Protein AF-A0A1Y1Y6T5-F1 (afdb_monomer_lite)

Secondary structure (DSSP, 8-state):
-------HHHHHTS-HHHHHHHHHHHHHHHHHHHHHHTT---HHHHHHHHHHHHHHHHHHHHHHHHHHTT--PPPPHHHHHHHHHHHHHHHHHHHHHHTTTTGGGGHHHHHHHHHHHHHT--GGGTTTSHHHHHHHHHH--HHHHHHHHHHHTSTTTS-TT-HHHHHHHHHHHHHHHHHHH-TT--HHHHHHHTBTTB--

Sequence (200 aa):
GAESKIQLETIVACENWALVQSARVSELHESTAKWMQLGKFDSAQAENVASSINMEIESGLAAPVMDAIEANAVQDPATLITRMFAHMVTIYLHLVMYGFHHQHIVGMAISDALAILKAEFTARHFPVLIAPVFILGVVAEPSDQHFFRNIFSRPPILDPFFQHRVRMLPVLEKIWVRRSDEAAFAWKDCVELAKDILLV

Structure (mmCIF, N/CA/C/O backbone):
data_AF-A0A1Y1Y6T5-F1
#
_entry.id   AF-A0A1Y1Y6T5-F1
#
loop_
_atom_site.group_PDB
_atom_site.id
_atom_site.type_symbol
_atom_site.label_atom_id
_atom_site.label_alt_id
_atom_site.label_comp_id
_atom_site.label_asym_id
_atom_site.label_entity_id
_atom_site.label_seq_id
_atom_site.pdbx_PDB_ins_code
_atom_site.Cartn_x
_atom_site.Cartn_y
_atom_site.Cartn_z
_atom_site.occupancy
_atom_site.B_iso_or_equiv
_atom_site.auth_seq_id
_atom_site.auth_comp_id
_atom_site.auth_asym_id
_atom_site.auth_atom_id
_atom_site.pdbx_PDB_model_num
ATOM 1 N N . GLY A 1 1 ? 34.834 11.535 12.250 1.00 35.12 1 GLY A N 1
ATOM 2 C CA . GLY A 1 1 ? 34.559 10.103 12.045 1.00 35.12 1 GLY A CA 1
ATOM 3 C C . GLY A 1 1 ? 33.331 10.010 11.181 1.00 35.12 1 GLY A C 1
ATOM 4 O O . GLY A 1 1 ? 32.356 10.665 11.513 1.00 35.12 1 GLY A O 1
ATOM 5 N N . ALA A 1 2 ? 33.403 9.327 10.042 1.00 41.84 2 ALA A N 1
ATOM 6 C CA . ALA A 1 2 ? 32.246 9.179 9.169 1.00 41.84 2 ALA A CA 1
ATOM 7 C C . ALA A 1 2 ? 31.278 8.182 9.818 1.00 41.84 2 ALA A C 1
ATOM 9 O O . ALA A 1 2 ? 31.619 7.012 9.982 1.00 41.84 2 ALA A O 1
ATOM 10 N N . GLU A 1 3 ? 30.112 8.661 10.248 1.00 46.34 3 GLU A N 1
ATOM 11 C CA . GLU A 1 3 ? 29.014 7.793 10.666 1.00 46.34 3 GLU A CA 1
ATOM 12 C C . GLU A 1 3 ? 28.650 6.888 9.489 1.00 46.34 3 GLU A C 1
ATOM 14 O O . GLU A 1 3 ? 28.259 7.361 8.421 1.00 46.34 3 GLU A O 1
ATOM 19 N N . SER A 1 4 ? 28.815 5.580 9.674 1.00 45.66 4 SER A N 1
ATOM 20 C CA . SER A 1 4 ? 28.354 4.577 8.724 1.00 45.66 4 SER A CA 1
ATOM 21 C C . SER A 1 4 ? 26.824 4.569 8.765 1.00 45.66 4 SER A C 1
ATOM 23 O O . SER A 1 4 ? 26.213 3.892 9.588 1.00 45.66 4 SER A O 1
ATOM 25 N N . LYS A 1 5 ? 26.196 5.412 7.941 1.00 59.22 5 LYS A N 1
ATOM 26 C CA . LYS A 1 5 ? 24.743 5.431 7.756 1.00 59.22 5 LYS A CA 1
ATOM 27 C C . LYS A 1 5 ? 24.393 4.402 6.691 1.00 59.22 5 LYS A C 1
ATOM 29 O O . LYS A 1 5 ? 24.942 4.439 5.591 1.00 59.22 5 LYS A O 1
ATOM 34 N N . ILE A 1 6 ? 23.493 3.478 7.018 1.00 63.03 6 ILE A N 1
ATOM 35 C CA . ILE A 1 6 ? 22.943 2.545 6.035 1.00 63.03 6 ILE A CA 1
ATOM 36 C C . ILE A 1 6 ? 22.124 3.374 5.040 1.00 63.03 6 ILE A C 1
ATOM 38 O O . ILE A 1 6 ? 21.098 3.945 5.404 1.00 63.03 6 ILE A O 1
ATOM 42 N N . GLN A 1 7 ? 22.589 3.461 3.796 1.00 65.06 7 GLN A N 1
ATOM 43 C CA . GLN A 1 7 ? 21.857 4.106 2.707 1.00 65.06 7 GLN A CA 1
ATOM 44 C C . GLN A 1 7 ? 20.783 3.142 2.199 1.00 65.06 7 GLN A C 1
ATOM 46 O O . GLN A 1 7 ? 21.007 2.368 1.269 1.00 65.06 7 GLN A O 1
ATOM 51 N N . LEU A 1 8 ? 19.622 3.147 2.861 1.00 66.12 8 LEU A N 1
ATOM 52 C CA . LEU A 1 8 ? 18.480 2.306 2.481 1.00 66.12 8 LEU A CA 1
ATOM 53 C C . LEU A 1 8 ? 18.015 2.582 1.047 1.00 66.12 8 LEU A C 1
ATOM 55 O O . LEU A 1 8 ? 17.584 1.655 0.366 1.00 66.12 8 LEU A O 1
ATOM 59 N N . GLU A 1 9 ? 18.182 3.813 0.566 1.00 68.31 9 GLU A N 1
ATOM 60 C CA . GLU A 1 9 ? 17.902 4.204 -0.819 1.00 68.31 9 GLU A CA 1
ATOM 61 C C . GLU A 1 9 ? 18.686 3.377 -1.844 1.00 68.31 9 GLU A C 1
ATOM 63 O O . GLU A 1 9 ? 18.122 2.939 -2.841 1.00 68.31 9 GLU A O 1
ATOM 68 N N . THR A 1 10 ? 19.942 3.040 -1.546 1.00 63.69 10 THR A N 1
ATOM 69 C CA . THR A 1 10 ? 20.805 2.220 -2.409 1.00 63.69 10 THR A CA 1
ATOM 70 C C . THR A 1 10 ? 20.414 0.737 -2.382 1.00 63.69 10 THR A C 1
ATOM 72 O O . THR A 1 10 ? 20.708 -0.002 -3.318 1.00 63.69 10 THR A O 1
ATOM 75 N N . ILE A 1 11 ? 19.739 0.284 -1.319 1.00 68.94 11 ILE A N 1
ATOM 76 C CA . ILE A 1 11 ? 19.306 -1.114 -1.144 1.00 68.94 11 ILE A CA 1
ATOM 77 C C . ILE A 1 11 ? 17.914 -1.340 -1.746 1.00 68.94 11 ILE A C 1
ATOM 79 O O . ILE A 1 11 ? 17.676 -2.358 -2.392 1.00 68.94 11 ILE A O 1
ATOM 83 N N . VAL A 1 12 ? 16.992 -0.403 -1.522 1.00 70.38 12 VAL A N 1
ATOM 84 C CA . VAL A 1 12 ? 15.593 -0.493 -1.970 1.00 70.38 12 VAL A CA 1
ATOM 85 C C . VAL A 1 12 ? 15.417 0.099 -3.375 1.00 70.38 12 VAL A C 1
ATOM 87 O O . VAL A 1 12 ? 14.419 -0.189 -4.030 1.00 70.38 12 VAL A O 1
ATOM 90 N N . ALA A 1 13 ? 16.391 0.887 -3.853 1.00 80.88 13 ALA A N 1
ATOM 91 C CA . ALA A 1 13 ? 16.279 1.723 -5.051 1.00 80.88 13 ALA A CA 1
ATOM 92 C C . ALA A 1 13 ? 15.052 2.653 -4.979 1.00 80.88 13 ALA A C 1
ATOM 94 O O . ALA A 1 13 ? 14.355 2.861 -5.964 1.00 80.88 13 ALA A O 1
ATOM 95 N N . CYS A 1 14 ? 14.768 3.176 -3.784 1.00 84.12 14 CYS A N 1
ATOM 96 C CA . CYS A 1 14 ? 13.671 4.097 -3.501 1.00 84.12 14 CYS A CA 1
ATOM 97 C C . CYS A 1 14 ? 14.237 5.306 -2.768 1.00 84.12 14 CYS A C 1
ATOM 99 O O . CYS A 1 14 ? 14.963 5.142 -1.786 1.00 84.12 14 CYS A O 1
ATOM 101 N N . GLU A 1 15 ? 13.877 6.506 -3.200 1.00 86.12 15 GLU A N 1
ATOM 102 C CA . GLU A 1 15 ? 14.295 7.726 -2.526 1.00 86.12 15 GLU A CA 1
ATOM 103 C C . GLU A 1 15 ? 13.776 7.750 -1.085 1.00 86.12 15 GLU A C 1
ATOM 105 O O . GLU A 1 15 ? 12.654 7.325 -0.776 1.00 86.12 15 GLU A O 1
ATOM 110 N N . ASN A 1 16 ? 14.616 8.263 -0.187 1.00 86.25 16 ASN A N 1
ATOM 111 C CA . ASN A 1 16 ? 14.385 8.185 1.248 1.00 86.25 16 ASN A CA 1
ATOM 112 C C . ASN A 1 16 ? 13.086 8.880 1.692 1.00 86.25 16 ASN A C 1
ATOM 114 O O . ASN A 1 16 ? 12.449 8.430 2.642 1.00 86.25 16 ASN A O 1
ATOM 118 N N . TRP A 1 17 ? 12.654 9.946 1.008 1.00 89.81 17 TRP A N 1
ATOM 119 C CA . TRP A 1 17 ? 11.447 10.680 1.397 1.00 89.81 17 TRP A CA 1
ATOM 120 C C . TRP A 1 17 ? 10.196 9.791 1.362 1.00 89.81 17 TRP A C 1
ATOM 122 O O . TRP A 1 17 ? 9.410 9.823 2.308 1.00 89.81 17 TRP A O 1
ATOM 132 N N . ALA A 1 18 ? 10.039 8.934 0.348 1.00 90.75 18 ALA A N 1
ATOM 133 C CA . ALA A 1 18 ? 8.874 8.056 0.223 1.00 90.75 18 ALA A CA 1
ATOM 134 C C . ALA A 1 18 ? 8.875 6.954 1.300 1.00 90.75 18 ALA A C 1
ATOM 136 O O . ALA A 1 18 ? 7.826 6.597 1.849 1.00 90.75 18 ALA A O 1
ATOM 137 N N . LEU A 1 19 ? 10.063 6.461 1.670 1.00 89.81 19 LEU A N 1
ATOM 138 C CA . LEU A 1 19 ? 10.231 5.511 2.774 1.00 89.81 19 LEU A CA 1
ATOM 139 C C . LEU A 1 19 ? 9.903 6.155 4.129 1.00 89.81 19 LEU A C 1
ATOM 141 O O . LEU A 1 19 ? 9.216 5.545 4.948 1.00 89.81 19 LEU A O 1
ATOM 145 N N . VAL A 1 20 ? 10.325 7.405 4.349 1.00 92.44 20 VAL A N 1
ATOM 146 C CA . VAL A 1 20 ? 9.989 8.167 5.562 1.00 92.44 20 VAL A CA 1
ATOM 147 C C . VAL A 1 20 ? 8.479 8.355 5.680 1.00 92.44 20 VAL A C 1
ATOM 149 O O . VAL A 1 20 ? 7.923 8.112 6.750 1.00 92.44 20 VAL A O 1
ATOM 152 N N . GLN A 1 21 ? 7.789 8.722 4.594 1.00 95.19 21 GLN A N 1
ATOM 153 C CA . GLN A 1 21 ? 6.331 8.858 4.640 1.00 95.19 21 GLN A CA 1
ATOM 154 C C . GLN A 1 21 ? 5.636 7.511 4.890 1.00 95.19 21 GLN A C 1
ATOM 156 O O . GLN A 1 21 ? 4.680 7.461 5.659 1.00 95.19 21 GLN A O 1
ATOM 161 N N . SER A 1 22 ? 6.159 6.405 4.345 1.00 91.75 22 SER A N 1
ATOM 162 C CA . SER A 1 22 ? 5.663 5.054 4.659 1.00 91.75 22 SER A CA 1
ATOM 163 C C . SER A 1 22 ? 5.722 4.760 6.162 1.00 91.75 22 SER A C 1
ATOM 165 O O . SER A 1 22 ? 4.736 4.306 6.742 1.00 91.75 22 SER A O 1
ATOM 167 N N . ALA A 1 23 ? 6.851 5.071 6.808 1.00 91.81 23 ALA A N 1
ATOM 168 C CA . ALA A 1 23 ? 7.014 4.891 8.249 1.00 91.81 23 ALA A CA 1
ATOM 169 C C . ALA A 1 23 ? 6.056 5.781 9.059 1.00 91.81 23 ALA A C 1
ATOM 171 O O . ALA A 1 23 ? 5.428 5.303 10.003 1.00 91.81 23 ALA A O 1
ATOM 172 N N . ARG A 1 24 ? 5.882 7.048 8.657 1.00 95.81 24 ARG A N 1
ATOM 173 C CA . ARG A 1 24 ? 4.949 7.983 9.311 1.00 95.81 24 ARG A CA 1
ATOM 174 C C . ARG A 1 24 ? 3.495 7.513 9.228 1.00 95.81 24 ARG A C 1
ATOM 176 O O . ARG A 1 24 ? 2.762 7.654 10.203 1.00 95.81 24 ARG A O 1
ATOM 183 N N . VAL A 1 25 ? 3.070 6.927 8.104 1.00 95.31 25 VAL A N 1
ATOM 184 C CA . VAL A 1 25 ? 1.720 6.344 7.990 1.00 95.31 25 VAL A CA 1
ATOM 185 C C . VAL A 1 25 ? 1.563 5.131 8.905 1.00 95.31 25 VAL A C 1
ATOM 187 O O . VAL A 1 25 ? 0.530 5.006 9.560 1.00 95.31 25 VAL A O 1
ATOM 190 N N . SER A 1 26 ? 2.575 4.266 9.011 1.00 91.75 26 SER A N 1
ATOM 191 C CA . SER A 1 26 ? 2.536 3.142 9.957 1.00 91.75 26 SER A CA 1
ATOM 192 C C . SER A 1 26 ? 2.439 3.603 11.415 1.00 91.75 26 SER A C 1
ATOM 194 O O . SER A 1 26 ? 1.655 3.044 12.178 1.00 91.75 26 SER A O 1
ATOM 196 N N . GLU A 1 27 ? 3.162 4.656 11.803 1.00 93.62 27 GLU A N 1
ATOM 197 C CA . GLU A 1 27 ? 3.062 5.242 13.148 1.00 93.62 27 GLU A CA 1
ATOM 198 C C . GLU A 1 27 ? 1.678 5.859 13.410 1.00 93.62 27 GLU A C 1
ATOM 200 O O . GLU A 1 27 ? 1.095 5.680 14.486 1.00 93.62 27 GLU A O 1
ATOM 205 N N . LEU A 1 28 ? 1.107 6.546 12.414 1.00 94.19 28 LEU A N 1
ATOM 206 C CA . LEU A 1 28 ? -0.261 7.058 12.488 1.00 94.19 28 LEU A CA 1
ATOM 207 C C . LEU A 1 28 ? -1.272 5.912 12.634 1.00 94.19 28 LEU A C 1
ATOM 209 O O . LEU A 1 28 ? -2.192 6.002 13.445 1.00 94.19 28 LEU A O 1
ATOM 213 N N . HIS A 1 29 ? -1.096 4.814 11.902 1.00 92.50 29 HIS A N 1
ATOM 214 C CA . HIS A 1 29 ? -1.947 3.633 12.014 1.00 92.50 29 HIS A CA 1
ATOM 215 C C . HIS A 1 29 ? -1.899 3.028 13.425 1.00 92.50 29 HIS A C 1
ATOM 217 O O . HIS A 1 29 ? -2.943 2.783 14.031 1.00 92.50 29 HIS A O 1
ATOM 223 N N . GLU A 1 30 ? -0.709 2.856 13.997 1.00 91.06 30 GLU A N 1
ATOM 224 C CA . GLU A 1 30 ? -0.581 2.350 15.365 1.00 91.06 30 GLU A CA 1
ATOM 225 C C . GLU A 1 30 ? -1.231 3.308 16.381 1.00 91.06 30 GLU A C 1
ATOM 227 O O . GLU A 1 30 ? -1.948 2.884 17.294 1.00 91.06 30 GLU A O 1
ATOM 232 N N . SER A 1 31 ? -1.027 4.615 16.202 1.00 91.12 31 SER A N 1
ATOM 233 C CA . SER A 1 31 ? -1.590 5.649 17.073 1.00 91.12 31 SER A CA 1
ATOM 234 C C . SER A 1 31 ? -3.117 5.683 17.010 1.00 91.12 31 SER A C 1
ATOM 236 O O . SER A 1 31 ? -3.777 5.651 18.050 1.00 91.12 31 SER A O 1
ATOM 238 N N . THR A 1 32 ? -3.693 5.658 15.806 1.00 89.06 32 THR A N 1
ATOM 239 C CA . THR A 1 32 ? -5.150 5.620 15.608 1.00 89.06 32 THR A CA 1
ATOM 240 C C . THR A 1 32 ? -5.768 4.359 16.209 1.00 89.06 32 THR A C 1
ATOM 242 O O . THR A 1 32 ? -6.767 4.462 16.923 1.00 89.06 32 THR A O 1
ATOM 245 N N . ALA A 1 33 ? -5.143 3.189 16.034 1.00 87.81 33 ALA A N 1
ATOM 246 C CA . ALA A 1 33 ? -5.593 1.946 16.659 1.00 87.81 33 ALA A CA 1
ATOM 247 C C . ALA A 1 33 ? -5.600 2.040 18.197 1.00 87.81 33 ALA A C 1
ATOM 249 O O . ALA A 1 33 ? -6.594 1.681 18.836 1.00 87.81 33 ALA A O 1
ATOM 250 N N . LYS A 1 34 ? -4.535 2.586 18.805 1.00 88.50 34 LYS A N 1
ATOM 251 C CA . LYS A 1 34 ? -4.454 2.811 20.261 1.00 88.50 34 LYS A CA 1
ATOM 252 C C . LYS A 1 34 ? -5.520 3.791 20.751 1.00 88.50 34 LYS A C 1
ATOM 254 O O . LYS A 1 34 ? -6.178 3.532 21.759 1.00 88.50 34 LYS A O 1
ATOM 259 N N . TRP A 1 35 ? -5.727 4.905 20.051 1.00 88.06 35 TRP A N 1
ATOM 260 C CA . TRP A 1 35 ? -6.727 5.901 20.439 1.00 88.06 35 TRP A CA 1
ATOM 261 C C . TRP A 1 35 ? -8.153 5.360 20.357 1.00 88.06 35 TRP A C 1
ATOM 263 O O . TRP A 1 35 ? -8.956 5.631 21.252 1.00 88.06 35 TRP A O 1
ATOM 273 N N . MET A 1 36 ? -8.455 4.552 19.336 1.00 86.25 36 MET A N 1
ATOM 274 C CA . MET A 1 36 ? -9.743 3.868 19.217 1.00 86.25 36 MET A CA 1
ATOM 275 C C . MET A 1 36 ? -9.971 2.888 20.373 1.00 86.25 36 MET A C 1
ATOM 277 O O . MET A 1 36 ? -11.046 2.900 20.969 1.00 86.25 36 MET A O 1
ATOM 281 N N . GLN A 1 37 ? -8.963 2.093 20.750 1.00 86.62 37 GLN A N 1
ATOM 282 C CA . GLN A 1 37 ? -9.064 1.170 21.892 1.00 86.62 37 GLN A CA 1
ATOM 283 C C . GLN A 1 37 ? -9.299 1.896 23.223 1.00 86.62 37 GLN A C 1
ATOM 285 O O . GLN A 1 37 ? -10.033 1.406 24.078 1.00 86.62 37 GLN A O 1
ATOM 290 N N . LEU A 1 38 ? -8.700 3.076 23.394 1.00 89.56 38 LEU A N 1
ATOM 291 C CA . LEU A 1 38 ? -8.856 3.900 24.594 1.00 89.56 38 LEU A CA 1
ATOM 292 C C . LEU A 1 38 ? -10.131 4.762 24.587 1.00 89.56 38 LEU A C 1
ATOM 294 O O . LEU A 1 38 ? -10.378 5.464 25.568 1.00 89.56 38 LEU A O 1
ATOM 298 N N . GLY A 1 39 ? -10.916 4.752 23.501 1.00 86.06 39 GLY A N 1
ATOM 299 C CA . GLY A 1 39 ? -12.092 5.615 23.332 1.00 86.06 39 GLY A CA 1
ATOM 300 C C . GLY A 1 39 ? -11.757 7.112 23.264 1.00 86.06 39 GLY A C 1
ATOM 301 O O . GLY A 1 39 ? -12.609 7.947 23.554 1.00 86.06 39 GLY A O 1
ATOM 302 N N . LYS A 1 40 ? -10.512 7.456 22.917 1.00 88.69 40 LYS A N 1
ATOM 303 C CA . LYS A 1 40 ? -9.970 8.825 22.880 1.00 88.69 40 LYS A CA 1
ATOM 304 C C . LYS A 1 40 ? -9.475 9.183 21.481 1.00 88.69 40 LYS A C 1
ATOM 306 O O . LYS A 1 40 ? -8.379 9.711 21.329 1.00 88.69 40 LYS A O 1
ATOM 311 N N . PHE A 1 41 ? -10.245 8.823 20.459 1.00 87.94 41 PHE A N 1
ATOM 312 C CA . PHE A 1 41 ? -9.883 9.127 19.081 1.00 87.94 41 PHE A CA 1
ATOM 313 C C . PHE A 1 41 ? -9.868 10.642 18.846 1.00 87.94 41 PHE A C 1
ATOM 315 O O . PHE A 1 41 ? -10.913 11.290 18.892 1.00 87.94 41 PHE A O 1
ATOM 322 N N . ASP A 1 42 ? -8.675 11.188 18.611 1.00 87.62 42 ASP A N 1
ATOM 323 C CA . ASP A 1 42 ? -8.466 12.590 18.259 1.00 87.62 42 ASP A CA 1
ATOM 324 C C . ASP A 1 42 ? -8.416 12.734 16.731 1.00 87.62 42 ASP A C 1
ATOM 326 O O . ASP A 1 42 ? -7.365 12.589 16.100 1.00 87.62 42 ASP A O 1
ATOM 330 N N . SER A 1 43 ? -9.583 12.993 16.131 1.00 89.06 43 SER A N 1
ATOM 331 C CA . SER A 1 43 ? -9.710 13.183 14.677 1.00 89.06 43 SER A CA 1
ATOM 332 C C . SER A 1 43 ? -8.863 14.352 14.186 1.00 89.06 43 SER A C 1
ATOM 334 O O . SER A 1 43 ? -8.219 14.248 13.149 1.00 89.06 43 SER A O 1
ATOM 336 N N . ALA A 1 44 ? -8.799 15.444 14.955 1.00 91.38 44 ALA A N 1
ATOM 337 C CA . ALA A 1 44 ? -8.061 16.636 14.558 1.00 91.38 44 ALA A CA 1
ATOM 338 C C . ALA A 1 44 ? -6.553 16.364 14.524 1.00 91.38 44 ALA A C 1
ATOM 340 O O . ALA A 1 44 ? -5.867 16.768 13.585 1.00 91.38 44 ALA A O 1
ATOM 341 N N . GLN A 1 45 ? -6.021 15.644 15.517 1.00 92.31 45 GLN A N 1
ATOM 342 C CA . GLN A 1 45 ? -4.620 15.229 15.499 1.00 92.31 45 GLN A CA 1
ATOM 343 C C . GLN A 1 45 ? -4.327 14.287 14.323 1.00 92.31 45 GLN A C 1
ATOM 345 O O . GLN A 1 45 ? -3.334 14.491 13.622 1.00 92.31 45 GLN A O 1
ATOM 350 N N . ALA A 1 46 ? -5.185 13.290 14.083 1.00 92.88 46 ALA A N 1
ATOM 351 C CA . ALA A 1 46 ? -5.018 12.348 12.977 1.00 92.88 46 ALA A CA 1
ATOM 352 C C . ALA A 1 46 ? -5.035 13.057 11.609 1.00 92.88 46 ALA A C 1
ATOM 354 O O . ALA A 1 46 ? -4.151 12.831 10.785 1.00 92.88 46 ALA A O 1
ATOM 355 N N . GLU A 1 47 ? -5.988 13.966 11.395 1.00 94.31 47 GLU A N 1
ATOM 356 C CA . GLU A 1 47 ? -6.115 14.768 10.174 1.00 94.31 47 GLU A CA 1
ATOM 357 C C . GLU A 1 47 ? -4.913 15.693 9.956 1.00 94.31 47 GLU A C 1
ATOM 359 O O . GLU A 1 47 ? -4.406 15.785 8.839 1.00 94.31 47 GLU A O 1
ATOM 364 N N . ASN A 1 48 ? -4.399 16.330 11.013 1.00 95.44 48 ASN A N 1
ATOM 365 C CA . ASN A 1 48 ? -3.208 17.178 10.919 1.00 95.44 48 ASN A CA 1
ATOM 366 C C . ASN A 1 48 ? -1.968 16.381 10.488 1.00 95.44 48 ASN A C 1
ATOM 368 O O . ASN A 1 48 ? -1.213 16.823 9.617 1.00 95.44 48 ASN A O 1
ATOM 372 N N . VAL A 1 49 ? -1.761 15.193 11.068 1.00 96.06 49 VAL A N 1
ATOM 373 C CA . VAL A 1 49 ? -0.649 14.309 10.686 1.00 96.06 49 VAL A CA 1
ATOM 374 C C . VAL A 1 49 ? -0.828 13.815 9.249 1.00 96.06 49 VAL A C 1
ATOM 376 O O . VAL A 1 49 ? 0.118 13.891 8.466 1.00 96.06 49 VAL A O 1
ATOM 379 N N . ALA A 1 50 ? -2.034 13.377 8.879 1.00 95.88 50 ALA A N 1
ATOM 380 C CA . ALA A 1 50 ? -2.352 12.929 7.526 1.00 95.88 50 ALA A CA 1
ATOM 381 C C . ALA A 1 50 ? -2.121 14.030 6.477 1.00 95.88 50 ALA A C 1
ATOM 383 O O . ALA A 1 50 ? -1.493 13.784 5.449 1.00 95.88 50 ALA A O 1
ATOM 384 N N . SER A 1 51 ? -2.565 15.256 6.757 1.00 95.94 51 SER A N 1
ATOM 385 C CA . SER A 1 51 ? -2.359 16.418 5.888 1.00 95.94 51 SER A CA 1
ATOM 386 C C . SER A 1 51 ? -0.871 16.720 5.693 1.00 95.94 51 SER A C 1
ATOM 388 O O . SER A 1 51 ? -0.405 16.849 4.563 1.00 95.94 51 SER A O 1
ATOM 390 N N . SER A 1 52 ? -0.089 16.719 6.780 1.00 97.44 52 SER A N 1
ATOM 391 C CA . SER A 1 52 ? 1.366 16.893 6.701 1.00 97.44 52 SER A CA 1
ATOM 392 C C . SER A 1 52 ? 2.047 15.799 5.873 1.00 97.44 52 SER A C 1
ATOM 394 O O . SER A 1 52 ? 2.974 16.102 5.130 1.00 97.44 52 SER A O 1
ATOM 396 N N . ILE A 1 53 ? 1.618 14.538 5.984 1.00 97.00 53 ILE A N 1
ATOM 397 C CA . ILE A 1 53 ? 2.157 13.444 5.164 1.00 97.00 53 ILE A CA 1
ATOM 398 C C . ILE A 1 53 ? 1.821 13.669 3.683 1.00 97.00 53 ILE A C 1
ATOM 400 O O . ILE A 1 53 ? 2.712 13.578 2.843 1.00 97.00 53 ILE A O 1
ATOM 404 N N . ASN A 1 54 ? 0.567 14.002 3.360 1.00 95.25 54 ASN A N 1
ATOM 405 C CA . ASN A 1 54 ? 0.145 14.254 1.979 1.00 95.25 54 ASN A CA 1
ATOM 406 C C . ASN A 1 54 ? 0.919 15.404 1.330 1.00 95.25 54 ASN A C 1
ATOM 408 O O . ASN A 1 54 ? 1.386 15.243 0.208 1.00 95.25 54 ASN A O 1
ATOM 412 N N . MET A 1 55 ? 1.125 16.515 2.042 1.00 95.31 55 MET A N 1
ATOM 413 C CA . MET A 1 55 ? 1.911 17.641 1.524 1.00 95.31 55 MET A CA 1
ATOM 414 C C . MET A 1 55 ? 3.340 17.230 1.140 1.00 95.31 55 MET A C 1
ATOM 416 O O . MET A 1 55 ? 3.844 17.641 0.097 1.00 95.31 55 MET A O 1
ATOM 420 N N . GLU A 1 56 ? 3.990 16.400 1.958 1.00 96.06 56 GLU A N 1
ATOM 421 C CA . GLU A 1 56 ? 5.336 15.892 1.662 1.00 96.06 56 GLU A CA 1
ATOM 422 C C . GLU A 1 56 ? 5.338 14.944 0.455 1.00 96.06 56 GLU A C 1
ATOM 424 O O . GLU A 1 56 ? 6.259 14.985 -0.359 1.00 96.06 56 GLU A O 1
ATOM 429 N N . ILE A 1 57 ? 4.298 14.115 0.303 1.00 94.19 57 ILE A N 1
ATOM 430 C CA . ILE A 1 57 ? 4.153 13.229 -0.861 1.00 94.19 57 ILE A CA 1
ATOM 431 C C . ILE A 1 57 ? 3.953 14.040 -2.142 1.00 94.19 57 ILE A C 1
ATOM 433 O O . ILE A 1 57 ? 4.616 13.772 -3.141 1.00 94.19 57 ILE A O 1
ATOM 437 N N . GLU A 1 58 ? 3.060 15.030 -2.124 1.00 93.06 58 GLU A N 1
ATOM 438 C CA . GLU A 1 58 ? 2.788 15.895 -3.276 1.00 93.06 58 GLU A CA 1
ATOM 439 C C . GLU A 1 58 ? 4.032 16.691 -3.679 1.00 93.06 58 GLU A C 1
ATOM 441 O O . GLU A 1 58 ? 4.376 16.743 -4.860 1.00 93.06 58 GLU A O 1
ATOM 446 N N . SER A 1 59 ? 4.752 17.241 -2.697 1.00 92.06 59 SER A N 1
ATOM 447 C CA . SER A 1 59 ? 6.034 17.917 -2.909 1.00 92.06 59 SER A CA 1
ATOM 448 C C . SER A 1 59 ? 7.068 16.982 -3.552 1.00 92.06 59 SER A C 1
ATOM 450 O O . SER A 1 59 ? 7.672 17.322 -4.573 1.00 92.06 59 SER A O 1
ATOM 452 N N . GLY A 1 60 ? 7.217 15.764 -3.016 1.00 90.31 60 GLY A N 1
ATOM 453 C CA . GLY A 1 60 ? 8.140 14.753 -3.537 1.00 90.31 60 GLY A CA 1
ATOM 454 C C . GLY A 1 60 ? 7.788 14.259 -4.943 1.00 90.31 60 GLY A C 1
ATOM 455 O O . GLY A 1 60 ? 8.680 14.022 -5.752 1.00 90.31 60 GLY A O 1
ATOM 456 N N . LEU A 1 61 ? 6.499 14.145 -5.276 1.00 87.62 61 LEU A N 1
ATOM 457 C CA . LEU A 1 61 ? 6.039 13.769 -6.618 1.00 87.62 61 LEU A CA 1
ATOM 458 C C . LEU A 1 61 ? 6.189 14.901 -7.647 1.00 87.62 61 LEU A C 1
ATOM 460 O O . LEU A 1 61 ? 6.350 14.617 -8.835 1.00 87.62 61 LEU A O 1
ATOM 464 N N . ALA A 1 62 ? 6.137 16.164 -7.217 1.00 85.81 62 ALA A N 1
ATOM 465 C CA . ALA A 1 62 ? 6.268 17.323 -8.099 1.00 85.81 62 ALA A CA 1
ATOM 466 C C . ALA A 1 62 ? 7.727 17.643 -8.471 1.00 85.81 62 ALA A C 1
ATOM 468 O O . ALA A 1 62 ? 7.977 18.105 -9.586 1.00 85.81 62 ALA A O 1
ATOM 469 N N . ALA A 1 63 ? 8.690 17.377 -7.580 1.00 77.06 63 ALA A N 1
ATOM 470 C CA . ALA A 1 63 ? 10.100 17.713 -7.803 1.00 77.06 63 ALA A CA 1
ATOM 471 C C . ALA A 1 63 ? 10.704 17.085 -9.088 1.00 77.06 63 ALA A C 1
ATOM 473 O O . ALA A 1 63 ? 11.280 17.829 -9.882 1.00 77.06 63 ALA A O 1
ATOM 474 N N . PRO A 1 64 ? 10.496 15.787 -9.403 1.00 65.88 64 PRO A N 1
ATOM 475 C CA . PRO A 1 64 ? 11.052 15.170 -10.612 1.00 65.88 64 PRO A CA 1
ATOM 476 C C . PRO A 1 64 ? 10.407 15.659 -11.916 1.00 65.88 64 PRO A C 1
ATOM 478 O O . PRO A 1 64 ? 11.010 15.553 -12.981 1.00 65.88 64 PRO A O 1
ATOM 481 N N . VAL A 1 65 ? 9.171 16.176 -11.867 1.00 58.53 65 VAL A N 1
ATOM 482 C CA . VAL A 1 65 ? 8.477 16.708 -13.054 1.00 58.53 65 VAL A CA 1
ATOM 483 C C . VAL A 1 65 ? 9.141 18.000 -13.527 1.00 58.53 65 VAL A C 1
ATOM 485 O O . VAL A 1 65 ? 9.210 18.236 -14.731 1.00 58.53 65 VAL A O 1
ATOM 488 N N . MET A 1 66 ? 9.678 18.805 -12.606 1.00 54.75 66 MET A N 1
ATOM 489 C CA . MET A 1 66 ? 10.423 20.013 -12.966 1.00 54.75 66 MET A CA 1
ATOM 490 C C . MET A 1 66 ? 11.749 19.682 -13.663 1.00 54.75 66 MET A C 1
ATOM 492 O O . MET A 1 66 ? 12.082 20.338 -14.645 1.00 54.75 66 MET A O 1
ATOM 496 N N . ASP A 1 67 ? 12.430 18.616 -13.237 1.00 50.62 67 ASP A N 1
ATOM 497 C CA . ASP A 1 67 ? 13.704 18.184 -13.827 1.00 50.62 67 ASP A CA 1
ATOM 498 C C . ASP A 1 67 ? 13.519 17.420 -15.158 1.00 50.62 67 ASP A C 1
ATOM 500 O O . ASP A 1 67 ? 14.352 17.499 -16.062 1.00 50.62 67 ASP A O 1
ATOM 504 N N . ALA A 1 68 ? 12.406 16.696 -15.325 1.00 52.12 68 ALA A N 1
ATOM 505 C CA . ALA A 1 68 ? 12.125 15.898 -16.524 1.00 52.12 68 ALA A CA 1
ATOM 506 C C . ALA A 1 68 ? 11.618 16.719 -17.725 1.00 52.12 68 ALA A C 1
ATOM 508 O O . ALA A 1 68 ? 11.779 16.289 -18.867 1.00 52.12 68 ALA A O 1
ATOM 509 N N . ILE A 1 69 ? 11.035 17.907 -17.508 1.00 52.12 69 ILE A N 1
ATOM 510 C CA . ILE A 1 69 ? 10.633 18.813 -18.605 1.00 52.12 69 ILE A CA 1
ATOM 511 C C . ILE A 1 69 ? 11.855 19.258 -19.437 1.00 52.12 69 ILE A C 1
ATOM 513 O O . ILE A 1 69 ? 11.710 19.605 -20.610 1.00 52.12 69 ILE A O 1
ATOM 517 N N . GLU A 1 70 ? 13.067 19.173 -18.880 1.00 48.09 70 GLU A N 1
ATOM 518 C CA . GLU A 1 70 ? 14.312 19.554 -19.554 1.00 48.09 70 GLU A CA 1
ATOM 519 C C . GLU A 1 70 ? 15.016 18.396 -20.289 1.00 48.09 70 GLU A C 1
ATOM 521 O O . GLU A 1 70 ? 15.875 18.639 -21.140 1.00 48.09 70 GLU A O 1
ATOM 526 N N . ALA A 1 71 ? 14.638 17.137 -20.044 1.00 47.75 71 ALA A N 1
ATOM 527 C CA . ALA A 1 71 ? 15.293 15.979 -20.645 1.00 47.75 71 ALA A CA 1
ATOM 528 C C . ALA A 1 71 ? 14.275 14.896 -21.030 1.00 47.75 71 ALA A C 1
ATOM 530 O O . ALA A 1 71 ? 13.634 14.305 -20.170 1.00 47.75 71 ALA A O 1
ATOM 531 N N . ASN A 1 72 ? 14.188 14.570 -22.328 1.00 48.50 72 ASN A N 1
ATOM 532 C CA . ASN A 1 72 ? 13.457 13.416 -22.890 1.00 48.50 72 ASN A CA 1
ATOM 533 C C . ASN A 1 72 ? 14.053 12.058 -22.437 1.00 48.50 72 ASN A C 1
ATOM 535 O O . ASN A 1 72 ? 14.360 11.189 -23.256 1.00 48.50 72 ASN A O 1
ATOM 539 N N . ALA A 1 73 ? 14.299 11.886 -21.143 1.00 54.34 73 ALA A N 1
ATOM 540 C CA . ALA A 1 73 ? 14.957 10.733 -20.566 1.00 54.34 73 ALA A CA 1
ATOM 541 C C . ALA A 1 73 ? 13.927 9.656 -20.207 1.00 54.34 73 ALA A C 1
ATOM 543 O O . ALA A 1 73 ? 12.892 9.922 -19.598 1.00 54.34 73 ALA A O 1
ATOM 544 N N . VAL A 1 74 ? 14.245 8.415 -20.578 1.00 60.25 74 VAL A N 1
ATOM 545 C CA . VAL A 1 74 ? 13.635 7.209 -20.006 1.00 60.25 74 VAL A CA 1
ATOM 546 C C . VAL A 1 74 ? 13.677 7.342 -18.480 1.00 60.25 74 VAL A C 1
ATOM 548 O O . VAL A 1 74 ? 14.747 7.619 -17.939 1.00 60.25 74 VAL A O 1
ATOM 551 N N . GLN A 1 75 ? 12.536 7.186 -17.796 1.00 67.56 75 GLN A N 1
ATOM 552 C CA . GLN A 1 75 ? 12.504 7.310 -16.337 1.00 67.56 75 GLN A CA 1
ATOM 553 C C . GLN A 1 75 ? 13.427 6.263 -15.708 1.00 67.56 75 GLN A C 1
ATOM 555 O O . GLN A 1 75 ? 13.339 5.074 -16.023 1.00 67.56 75 GLN A O 1
ATOM 560 N N . ASP A 1 76 ? 14.319 6.714 -14.828 1.00 80.50 76 ASP A N 1
ATOM 561 C CA . ASP A 1 76 ? 15.212 5.824 -14.098 1.00 80.50 76 ASP A CA 1
ATOM 562 C C . ASP A 1 76 ? 14.392 4.852 -13.217 1.00 80.50 76 ASP A C 1
ATOM 564 O O . ASP A 1 76 ? 13.380 5.258 -12.625 1.00 80.50 76 ASP A O 1
ATOM 568 N N . PRO A 1 77 ? 14.781 3.565 -13.106 1.00 81.56 77 PRO A N 1
ATOM 569 C CA . PRO A 1 77 ? 14.070 2.599 -12.277 1.00 81.56 77 PRO A CA 1
ATOM 570 C C . PRO A 1 77 ? 13.870 3.042 -10.825 1.00 81.56 77 PRO A C 1
ATOM 572 O O . PRO A 1 77 ? 12.830 2.715 -10.252 1.00 81.56 77 PRO A O 1
ATOM 575 N N . ALA A 1 78 ? 14.806 3.792 -10.232 1.00 85.31 78 ALA A N 1
ATOM 576 C CA . ALA A 1 78 ? 14.661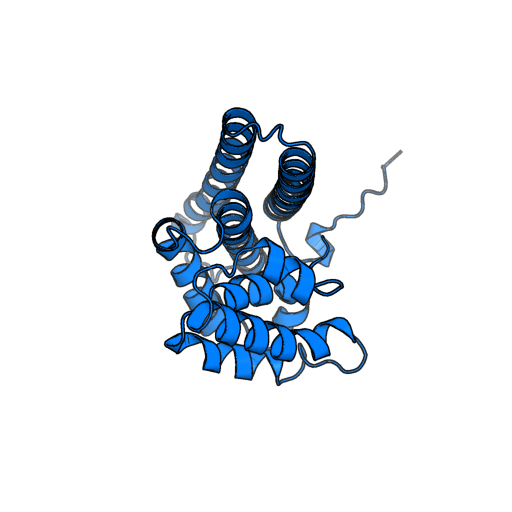 4.273 -8.863 1.00 85.31 78 ALA A CA 1
ATOM 577 C C . ALA A 1 78 ? 13.562 5.337 -8.746 1.00 85.31 78 ALA A C 1
ATOM 579 O O . ALA A 1 78 ? 12.786 5.319 -7.790 1.00 85.31 78 ALA A O 1
ATOM 580 N N . THR A 1 79 ? 13.412 6.207 -9.749 1.00 88.00 79 THR A N 1
ATOM 581 C CA . THR A 1 79 ? 12.294 7.159 -9.822 1.00 88.00 79 THR A CA 1
ATOM 582 C C . THR A 1 79 ? 10.958 6.423 -9.915 1.00 88.00 79 THR A C 1
ATOM 584 O O . THR A 1 79 ? 10.017 6.748 -9.193 1.00 88.00 79 THR A O 1
ATOM 587 N N . LEU A 1 80 ? 10.864 5.389 -10.756 1.00 89.31 80 LEU A N 1
ATOM 588 C CA . LEU A 1 80 ? 9.641 4.590 -10.894 1.00 89.31 80 LEU A CA 1
ATOM 589 C C . LEU A 1 80 ? 9.286 3.849 -9.598 1.00 89.31 80 LEU A C 1
ATOM 591 O O . LEU A 1 80 ? 8.126 3.849 -9.183 1.00 89.31 80 LEU A O 1
ATOM 595 N N . ILE A 1 81 ? 10.274 3.236 -8.939 1.00 91.25 81 ILE A N 1
ATOM 596 C CA . ILE A 1 81 ? 10.082 2.569 -7.644 1.00 91.25 81 ILE A CA 1
ATOM 597 C C . ILE A 1 81 ? 9.628 3.592 -6.597 1.00 91.25 81 ILE A C 1
ATOM 599 O O . ILE A 1 81 ? 8.637 3.358 -5.909 1.00 91.25 81 ILE A O 1
ATOM 603 N N . THR A 1 82 ? 10.279 4.753 -6.528 1.00 92.56 82 THR A N 1
ATOM 604 C CA . THR A 1 82 ? 9.909 5.844 -5.614 1.00 92.56 82 THR A CA 1
ATOM 605 C C . THR A 1 82 ? 8.468 6.294 -5.826 1.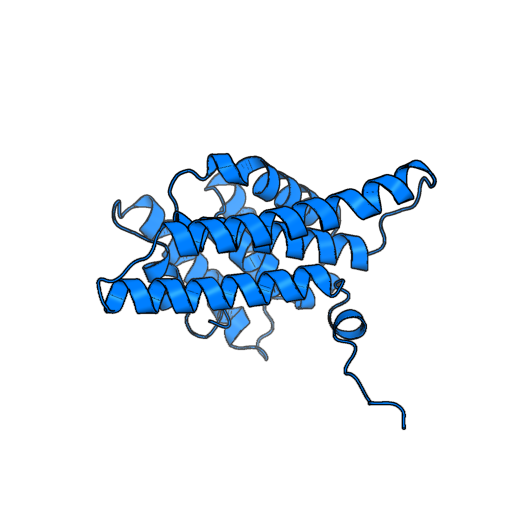00 92.56 82 THR A C 1
ATOM 607 O O . THR A 1 82 ? 7.709 6.390 -4.863 1.00 92.56 82 THR A O 1
ATOM 610 N N . ARG A 1 83 ? 8.042 6.486 -7.080 1.00 93.31 83 ARG A N 1
ATOM 611 C CA . ARG A 1 83 ? 6.651 6.832 -7.411 1.00 93.31 83 ARG A CA 1
ATOM 612 C C . ARG A 1 83 ? 5.666 5.748 -6.973 1.00 93.31 83 ARG A C 1
ATOM 614 O O . ARG A 1 83 ? 4.614 6.073 -6.430 1.00 93.31 83 ARG A O 1
ATOM 621 N N . MET A 1 84 ? 6.005 4.468 -7.139 1.00 94.44 84 MET A N 1
ATOM 622 C CA . MET A 1 84 ? 5.168 3.376 -6.627 1.00 94.44 84 MET A CA 1
ATOM 623 C C . MET A 1 84 ? 5.028 3.408 -5.110 1.00 94.44 84 MET A C 1
ATOM 625 O O . MET A 1 84 ? 3.927 3.201 -4.599 1.00 94.44 84 MET A O 1
ATOM 629 N N . PHE A 1 85 ? 6.118 3.669 -4.387 1.00 94.25 85 PHE A N 1
ATOM 630 C CA . PHE A 1 85 ? 6.062 3.842 -2.939 1.00 94.25 85 PHE A CA 1
ATOM 631 C C . PHE A 1 85 ? 5.219 5.060 -2.565 1.00 94.25 85 PHE A C 1
ATOM 633 O O . PHE A 1 85 ? 4.355 4.942 -1.709 1.00 94.25 85 PHE A O 1
ATOM 640 N N . ALA A 1 86 ? 5.374 6.194 -3.243 1.00 95.88 86 ALA A N 1
ATOM 641 C CA . ALA A 1 86 ? 4.555 7.378 -3.002 1.00 95.88 86 ALA A CA 1
ATOM 642 C C . ALA A 1 86 ? 3.051 7.089 -3.164 1.00 95.88 86 ALA A C 1
ATOM 644 O O . ALA A 1 86 ? 2.274 7.352 -2.246 1.00 95.88 86 ALA A O 1
ATOM 645 N N . HIS A 1 87 ? 2.645 6.451 -4.269 1.00 96.75 87 HIS A N 1
ATOM 646 C CA . HIS A 1 87 ? 1.251 6.049 -4.474 1.00 96.75 87 HIS A CA 1
ATOM 647 C C . HIS A 1 87 ? 0.774 5.033 -3.429 1.00 96.75 87 HIS A C 1
ATOM 649 O O . HIS A 1 87 ? -0.343 5.151 -2.926 1.00 96.75 87 HIS A O 1
ATOM 655 N N . MET A 1 88 ? 1.618 4.062 -3.056 1.00 95.88 88 MET A N 1
ATOM 656 C CA . MET A 1 88 ? 1.325 3.138 -1.958 1.00 95.88 88 MET A CA 1
ATOM 657 C C . MET A 1 88 ? 1.036 3.898 -0.663 1.00 95.88 88 MET A C 1
ATOM 659 O O . MET A 1 88 ? 0.059 3.580 0.008 1.00 95.88 88 MET A O 1
ATOM 663 N N . VAL A 1 89 ? 1.858 4.889 -0.310 1.00 96.50 89 VAL A N 1
ATOM 664 C CA . VAL A 1 89 ? 1.685 5.674 0.917 1.00 96.50 89 VAL A CA 1
ATOM 665 C C . VAL A 1 89 ? 0.393 6.481 0.868 1.00 96.50 89 VAL A C 1
ATOM 667 O O . VAL A 1 89 ? -0.346 6.460 1.847 1.00 96.50 89 VAL A O 1
ATOM 670 N N . THR A 1 90 ? 0.064 7.120 -0.257 1.00 97.44 90 THR A N 1
ATOM 671 C CA . THR A 1 90 ? -1.216 7.830 -0.427 1.00 97.44 90 THR A CA 1
ATOM 672 C C . THR A 1 90 ? -2.411 6.899 -0.203 1.00 97.44 90 THR A C 1
ATOM 674 O O . THR A 1 90 ? -3.333 7.230 0.543 1.00 97.44 90 THR A O 1
ATOM 677 N N . ILE A 1 91 ? -2.387 5.705 -0.804 1.00 96.88 91 ILE A N 1
ATOM 678 C CA . ILE A 1 91 ? -3.453 4.705 -0.651 1.00 96.88 91 ILE A CA 1
ATOM 679 C C . ILE A 1 91 ? -3.513 4.194 0.792 1.00 96.88 91 ILE A C 1
ATOM 681 O O . ILE A 1 91 ? -4.595 4.075 1.365 1.00 96.88 91 ILE A O 1
ATOM 685 N N . TYR A 1 92 ? -2.363 3.898 1.396 1.00 95.94 92 TYR A N 1
ATOM 686 C CA . TYR A 1 92 ? -2.299 3.388 2.760 1.00 95.94 92 TYR A CA 1
ATOM 687 C C . TYR A 1 92 ? -2.783 4.430 3.772 1.00 95.94 92 TYR A C 1
ATOM 689 O O . TYR A 1 92 ? -3.585 4.105 4.643 1.00 95.94 92 TYR A O 1
ATOM 697 N N . LEU A 1 93 ? -2.387 5.694 3.614 1.00 96.44 93 LEU A N 1
ATOM 698 C CA . LEU A 1 93 ? -2.871 6.790 4.447 1.00 96.44 93 LEU A CA 1
ATOM 699 C C . LEU A 1 93 ? -4.396 6.913 4.370 1.00 96.44 93 LEU A C 1
ATOM 701 O O . LEU A 1 93 ? -5.058 7.047 5.398 1.00 96.44 93 LEU A O 1
ATOM 705 N N . HIS A 1 94 ? -4.965 6.802 3.167 1.00 96.19 94 HIS A N 1
ATOM 706 C CA . HIS A 1 94 ? -6.415 6.792 2.984 1.00 96.19 94 HIS A CA 1
ATOM 707 C C . HIS A 1 94 ? -7.084 5.619 3.704 1.00 96.19 94 HIS A C 1
ATOM 709 O O . HIS A 1 94 ? -8.075 5.822 4.399 1.00 96.19 94 HIS A O 1
ATOM 715 N N . LEU A 1 95 ? -6.530 4.408 3.595 1.00 94.88 95 LEU A N 1
ATOM 716 C CA . LEU A 1 95 ? -7.045 3.230 4.301 1.00 94.88 95 LEU A CA 1
ATOM 717 C C . LEU A 1 95 ? -7.006 3.402 5.825 1.00 94.88 95 LEU A C 1
ATOM 719 O O . LEU A 1 95 ? -7.944 2.997 6.508 1.00 94.88 95 LEU A O 1
ATOM 723 N N . VAL A 1 96 ? -5.957 4.028 6.362 1.00 93.62 96 VAL A N 1
ATOM 724 C CA . VAL A 1 96 ? -5.836 4.311 7.800 1.00 93.62 96 VAL A CA 1
ATOM 725 C C . VAL A 1 96 ? -6.892 5.316 8.260 1.00 93.62 96 VAL A C 1
ATOM 727 O O . VAL A 1 96 ? -7.519 5.108 9.296 1.00 93.62 96 VAL A O 1
ATOM 730 N N . MET A 1 97 ? -7.116 6.380 7.488 1.00 93.50 97 MET A N 1
ATOM 731 C CA . MET A 1 97 ? -8.023 7.466 7.873 1.00 93.50 97 MET A CA 1
ATOM 732 C C . MET A 1 97 ? -9.499 7.141 7.625 1.00 93.50 97 MET A C 1
ATOM 734 O O . MET A 1 97 ? -10.358 7.491 8.432 1.00 93.50 97 MET A O 1
ATOM 738 N N . TYR A 1 98 ? -9.802 6.472 6.515 1.00 92.50 98 TYR A N 1
ATOM 739 C CA . TYR A 1 98 ? -11.165 6.324 5.999 1.00 92.50 98 TYR A CA 1
ATOM 740 C C . TYR A 1 98 ? -11.548 4.874 5.688 1.00 92.50 98 TYR A C 1
ATOM 742 O O . TYR A 1 98 ? -12.679 4.603 5.277 1.00 92.50 98 TYR A O 1
ATOM 750 N N . GLY A 1 99 ? -10.636 3.916 5.862 1.00 92.56 99 GLY A N 1
ATOM 751 C CA . GLY A 1 99 ? -10.864 2.532 5.462 1.00 92.56 99 GLY A CA 1
ATOM 752 C C . GLY A 1 99 ? -11.186 2.409 3.972 1.00 92.56 99 GLY A C 1
ATOM 753 O O . GLY A 1 99 ? -10.570 3.050 3.124 1.00 92.56 99 GLY A O 1
ATOM 754 N N . PHE A 1 100 ? -12.179 1.582 3.647 1.00 92.44 100 PHE A N 1
ATOM 755 C CA . PHE A 1 100 ? -12.654 1.393 2.272 1.00 92.44 100 PHE A CA 1
ATOM 756 C C . PHE A 1 100 ? -13.694 2.431 1.829 1.00 92.44 100 PHE A C 1
ATOM 758 O O . PHE A 1 100 ? -14.241 2.327 0.732 1.00 92.44 100 PHE A O 1
ATOM 765 N N . HIS A 1 101 ? -13.985 3.435 2.655 1.00 90.25 101 HIS A N 1
ATOM 766 C CA . HIS A 1 101 ? -14.900 4.508 2.284 1.00 90.25 101 HIS A CA 1
ATOM 767 C C . HIS A 1 101 ? -14.189 5.536 1.400 1.00 90.25 101 HIS A C 1
ATOM 769 O O . HIS A 1 101 ? -12.969 5.656 1.422 1.00 90.25 101 HIS A O 1
ATOM 775 N N . HIS A 1 102 ? -14.949 6.287 0.601 1.00 89.62 102 HIS A N 1
ATOM 776 C CA . HIS A 1 102 ? -14.440 7.411 -0.198 1.00 89.62 102 HIS A CA 1
ATOM 777 C C . HIS A 1 102 ? -13.238 7.095 -1.117 1.00 89.62 102 HIS A C 1
ATOM 779 O O . HIS A 1 102 ? -12.416 7.969 -1.368 1.00 89.62 102 HIS A O 1
ATOM 785 N N . GLN A 1 103 ? -13.144 5.879 -1.674 1.00 87.25 103 GLN A N 1
ATOM 786 C CA . GLN A 1 103 ? -12.012 5.468 -2.531 1.00 87.25 103 GLN A CA 1
ATOM 787 C C . GLN A 1 103 ? -11.748 6.397 -3.729 1.00 87.25 103 GLN A C 1
ATOM 789 O O . GLN A 1 103 ? -10.615 6.487 -4.192 1.00 87.25 103 GLN A O 1
ATOM 794 N N . HIS A 1 104 ? -12.761 7.131 -4.201 1.00 89.94 104 HIS A N 1
ATOM 795 C CA . HIS A 1 104 ? -12.609 8.126 -5.267 1.00 89.94 104 HIS A CA 1
ATOM 796 C C . HIS A 1 104 ? -11.568 9.214 -4.944 1.00 89.94 104 HIS A C 1
ATOM 798 O O . HIS A 1 104 ? -10.963 9.742 -5.872 1.00 89.94 104 HIS A O 1
ATOM 804 N N . ILE A 1 105 ? -11.319 9.518 -3.661 1.00 91.06 105 ILE A N 1
ATOM 805 C CA . ILE A 1 105 ? -10.304 10.494 -3.225 1.00 91.06 105 ILE A CA 1
ATOM 806 C C . ILE A 1 105 ? -8.903 10.059 -3.676 1.00 91.06 105 ILE A C 1
ATOM 808 O O . ILE A 1 105 ? -8.114 10.882 -4.130 1.00 91.06 105 ILE A O 1
ATOM 812 N N . VAL A 1 106 ? -8.612 8.757 -3.616 1.00 94.12 106 VAL A N 1
ATOM 813 C CA . VAL A 1 106 ? -7.328 8.174 -4.037 1.00 94.12 106 VAL A CA 1
ATOM 814 C C . VAL A 1 106 ? -7.390 7.514 -5.416 1.00 94.12 106 VAL A C 1
ATOM 816 O O . VAL A 1 106 ? -6.450 6.830 -5.817 1.00 94.12 106 VAL A O 1
ATOM 819 N N . GLY A 1 107 ? -8.468 7.735 -6.175 1.00 93.75 107 GLY A N 1
ATOM 820 C CA . GLY A 1 107 ? -8.688 7.093 -7.473 1.00 93.75 107 GLY A CA 1
ATOM 821 C C . GLY A 1 107 ? -7.578 7.381 -8.488 1.00 93.75 107 GLY A C 1
ATOM 822 O O . GLY A 1 107 ? -7.129 6.467 -9.178 1.00 93.75 107 GLY A O 1
ATOM 823 N N . MET A 1 108 ? -7.072 8.620 -8.530 1.00 93.69 108 MET A N 1
ATOM 824 C CA . MET A 1 108 ? -5.942 8.979 -9.399 1.00 93.69 108 MET A CA 1
ATOM 825 C C . MET A 1 108 ? -4.664 8.235 -9.000 1.00 93.69 108 MET A C 1
ATOM 827 O O . MET A 1 108 ? -4.034 7.622 -9.851 1.00 93.69 108 MET A O 1
ATOM 831 N N . ALA A 1 109 ? -4.332 8.191 -7.704 1.00 94.81 109 ALA A N 1
ATOM 832 C CA . ALA A 1 109 ? -3.154 7.470 -7.220 1.00 94.81 109 ALA A CA 1
ATOM 833 C C . ALA A 1 109 ? -3.223 5.963 -7.529 1.00 94.81 109 ALA A C 1
ATOM 835 O O . ALA A 1 109 ? -2.215 5.366 -7.903 1.00 94.81 109 ALA A O 1
ATOM 836 N N . ILE A 1 110 ? -4.408 5.350 -7.418 1.00 96.00 110 ILE A N 1
ATOM 837 C CA . ILE A 1 110 ? -4.633 3.944 -7.794 1.00 96.00 110 ILE A CA 1
ATOM 838 C C . ILE A 1 110 ? -4.437 3.751 -9.301 1.00 96.00 110 ILE A C 1
ATOM 840 O O . ILE A 1 110 ? -3.729 2.831 -9.713 1.00 96.00 110 ILE A O 1
ATOM 844 N N . SER A 1 111 ? -5.047 4.611 -10.120 1.00 95.31 111 SER A N 1
ATOM 845 C CA . SER A 1 111 ? -4.951 4.546 -11.581 1.00 95.31 111 SER A CA 1
ATOM 846 C C . SER A 1 111 ? -3.506 4.700 -12.061 1.00 95.31 111 SER A C 1
ATOM 848 O O . SER A 1 111 ? -3.033 3.886 -12.854 1.00 95.31 111 SER A O 1
ATOM 850 N N . ASP A 1 112 ? -2.785 5.693 -11.541 1.00 94.06 112 ASP A N 1
ATOM 851 C CA . ASP A 1 112 ? -1.390 5.956 -11.895 1.00 94.06 112 ASP A CA 1
ATOM 852 C C . ASP A 1 112 ? -0.484 4.795 -11.477 1.00 94.06 112 ASP A C 1
ATOM 854 O O . ASP A 1 112 ? 0.309 4.303 -12.283 1.00 94.06 112 ASP A O 1
ATOM 858 N N . ALA A 1 113 ? -0.653 4.276 -10.257 1.00 94.88 113 ALA A N 1
ATOM 859 C CA . ALA A 1 113 ? 0.092 3.110 -9.794 1.00 94.88 113 ALA A CA 1
ATOM 860 C C . ALA A 1 113 ? -0.180 1.868 -10.657 1.00 94.88 113 ALA A C 1
ATOM 862 O O . ALA A 1 113 ? 0.751 1.135 -10.988 1.00 94.88 113 ALA A O 1
ATOM 863 N N . LEU A 1 114 ? -1.433 1.627 -11.063 1.00 95.00 114 LEU A N 1
ATOM 864 C CA . LEU A 1 114 ? -1.778 0.529 -11.970 1.00 95.00 114 LEU A CA 1
ATOM 865 C C . LEU A 1 114 ? -1.169 0.718 -13.361 1.00 95.00 114 LEU A C 1
ATOM 867 O O . LEU A 1 114 ? -0.708 -0.262 -13.949 1.00 95.00 114 LEU A O 1
ATOM 871 N N . ALA A 1 115 ? -1.160 1.943 -13.888 1.00 93.25 115 ALA A N 1
ATOM 872 C CA . ALA A 1 115 ? -0.561 2.252 -15.182 1.00 93.25 115 ALA A CA 1
ATOM 873 C C . ALA A 1 115 ? 0.950 1.982 -15.166 1.00 93.25 115 ALA A C 1
ATOM 875 O O . ALA A 1 115 ? 1.439 1.227 -16.008 1.00 93.25 115 ALA A O 1
ATOM 876 N N . ILE A 1 116 ? 1.661 2.496 -14.155 1.00 91.62 116 ILE A N 1
ATOM 877 C CA . ILE A 1 116 ? 3.095 2.243 -13.961 1.00 91.62 116 ILE A CA 1
ATOM 878 C C . ILE A 1 116 ? 3.345 0.736 -13.803 1.00 91.62 116 ILE A C 1
ATOM 880 O O . ILE A 1 116 ? 4.214 0.171 -14.466 1.00 91.62 116 ILE A O 1
ATOM 884 N N . LEU A 1 117 ? 2.554 0.053 -12.968 1.00 91.50 117 LEU A N 1
ATOM 885 C CA . LEU A 1 117 ? 2.729 -1.373 -12.696 1.00 91.50 117 LEU A CA 1
ATOM 886 C C . LEU A 1 117 ? 2.528 -2.260 -13.929 1.00 91.50 117 LEU A C 1
ATOM 888 O O . LEU A 1 117 ? 3.202 -3.281 -14.060 1.00 91.50 117 LEU A O 1
ATOM 892 N N . LYS A 1 118 ? 1.616 -1.880 -14.828 1.00 90.81 118 LYS A N 1
ATOM 893 C CA . LYS A 1 118 ? 1.324 -2.614 -16.067 1.00 90.81 118 LYS A CA 1
ATOM 894 C C . LYS A 1 118 ? 2.326 -2.310 -17.187 1.00 90.81 118 LYS A C 1
ATOM 896 O O . LYS A 1 118 ? 2.594 -3.207 -17.984 1.00 90.81 118 LYS A O 1
ATOM 901 N N . ALA A 1 119 ? 2.839 -1.082 -17.268 1.00 87.94 119 ALA A N 1
ATOM 902 C CA . ALA A 1 119 ? 3.671 -0.629 -18.385 1.00 87.94 119 ALA A CA 1
ATOM 903 C C . ALA A 1 119 ? 5.180 -0.760 -18.127 1.00 87.94 119 ALA A C 1
ATOM 905 O O . ALA A 1 119 ? 5.917 -1.168 -19.022 1.00 87.94 119 ALA A O 1
ATOM 906 N N . GLU A 1 120 ? 5.639 -0.452 -16.912 1.00 84.25 120 GLU A N 1
ATOM 907 C CA . GLU A 1 120 ? 7.053 -0.131 -16.674 1.00 84.25 120 GLU A CA 1
ATOM 908 C C . GLU A 1 120 ? 7.828 -1.241 -15.947 1.00 84.25 120 GLU A C 1
ATOM 910 O O . GLU A 1 120 ? 9.052 -1.352 -16.071 1.00 84.25 120 GLU A O 1
ATOM 915 N N . PHE A 1 121 ? 7.144 -2.111 -15.196 1.00 83.88 121 PHE A N 1
ATOM 916 C CA . PHE A 1 121 ? 7.819 -3.128 -14.391 1.00 83.88 121 PHE A CA 1
ATOM 917 C C . PHE A 1 121 ? 7.816 -4.518 -15.017 1.00 83.88 121 PHE A C 1
ATOM 919 O O . PHE A 1 121 ? 6.793 -5.131 -15.304 1.00 83.88 121 PHE A O 1
ATOM 926 N N . THR A 1 122 ? 9.020 -5.076 -15.126 1.00 81.62 122 THR A N 1
ATOM 927 C CA . THR A 1 122 ? 9.243 -6.498 -15.407 1.00 81.62 122 THR A CA 1
ATOM 928 C C . THR A 1 122 ? 9.462 -7.309 -14.126 1.00 81.62 122 THR A C 1
ATOM 930 O O . THR A 1 122 ? 9.712 -6.749 -13.055 1.00 81.62 122 THR A O 1
ATOM 933 N N . ALA A 1 123 ? 9.443 -8.644 -14.262 1.00 79.44 123 ALA A N 1
ATOM 934 C CA . ALA A 1 123 ? 9.625 -9.632 -13.192 1.00 79.44 123 ALA A CA 1
ATOM 935 C C . ALA A 1 123 ? 10.721 -9.263 -12.163 1.00 79.44 123 ALA A C 1
ATOM 937 O O . ALA A 1 123 ? 10.535 -9.438 -10.964 1.00 79.44 123 ALA A O 1
ATOM 938 N N . ARG A 1 124 ? 11.847 -8.701 -12.618 1.00 80.50 124 ARG A N 1
ATOM 939 C CA . ARG A 1 124 ? 13.021 -8.384 -11.788 1.00 80.50 124 ARG A CA 1
ATOM 940 C C . ARG A 1 124 ? 12.799 -7.310 -10.714 1.00 80.50 124 ARG A C 1
ATOM 942 O O . ARG A 1 124 ? 13.547 -7.297 -9.746 1.00 80.50 124 ARG A O 1
ATOM 949 N N . HIS A 1 125 ? 11.810 -6.427 -10.866 1.00 82.62 125 HIS A N 1
ATOM 950 C CA . HIS A 1 125 ? 11.586 -5.313 -9.928 1.00 82.62 125 HIS A CA 1
ATOM 951 C C . HIS A 1 125 ? 10.615 -5.676 -8.801 1.00 82.62 125 HIS A C 1
ATOM 953 O O . HIS A 1 125 ? 10.582 -5.024 -7.762 1.00 82.62 125 HIS A O 1
ATOM 959 N N . PHE A 1 126 ? 9.830 -6.740 -8.964 1.00 81.94 126 PHE A N 1
ATOM 960 C CA . PHE A 1 126 ? 8.821 -7.100 -7.975 1.00 81.94 126 PHE A CA 1
ATOM 961 C C . PHE A 1 126 ? 9.339 -7.402 -6.559 1.00 81.94 126 PHE A C 1
ATOM 963 O O . PHE A 1 126 ? 8.594 -7.107 -5.628 1.00 81.94 126 PHE A O 1
ATOM 970 N N . PRO A 1 127 ? 10.565 -7.923 -6.329 1.00 82.81 127 PRO A N 1
ATOM 971 C CA . PRO A 1 127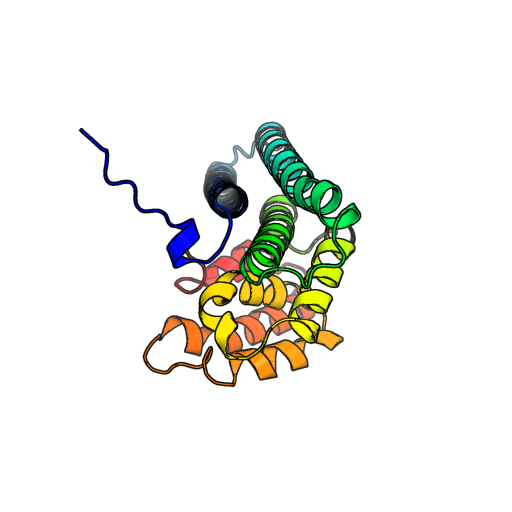 ? 11.052 -8.151 -4.969 1.00 82.81 127 PRO A CA 1
ATOM 972 C C . PRO A 1 127 ? 11.111 -6.887 -4.101 1.00 82.81 127 PRO A C 1
ATOM 974 O O . PRO A 1 127 ? 10.906 -6.992 -2.895 1.00 82.81 127 PRO A O 1
ATOM 977 N N . VAL A 1 128 ? 11.351 -5.710 -4.694 1.00 85.50 128 VAL A N 1
ATOM 978 C CA . VAL A 1 128 ? 11.363 -4.424 -3.966 1.00 85.50 128 VAL A CA 1
ATOM 979 C C . VAL A 1 128 ? 9.985 -3.757 -3.915 1.00 85.50 128 VAL A C 1
ATOM 981 O O . VAL A 1 128 ? 9.743 -2.897 -3.077 1.00 85.50 128 VAL A O 1
ATOM 984 N N . LEU A 1 129 ? 9.049 -4.196 -4.761 1.00 89.19 129 LEU A N 1
ATOM 985 C CA . LEU A 1 129 ? 7.694 -3.646 -4.867 1.00 89.19 129 LEU A CA 1
ATOM 986 C C . LEU A 1 129 ? 6.636 -4.466 -4.116 1.00 89.19 129 LEU A C 1
ATOM 988 O O . LEU A 1 129 ? 5.445 -4.232 -4.296 1.00 89.19 129 LEU A O 1
ATOM 992 N N . ILE A 1 130 ? 7.032 -5.415 -3.266 1.00 88.38 130 ILE A N 1
ATOM 993 C CA . ILE A 1 130 ? 6.100 -6.312 -2.561 1.00 88.38 130 ILE A CA 1
ATOM 994 C C . ILE A 1 130 ? 5.047 -5.530 -1.775 1.00 88.38 130 ILE A C 1
ATOM 996 O O . ILE A 1 130 ? 3.856 -5.794 -1.932 1.00 88.38 130 ILE A O 1
ATOM 1000 N N . ALA A 1 131 ? 5.471 -4.556 -0.966 1.00 89.69 131 ALA A N 1
ATOM 1001 C CA . ALA A 1 131 ? 4.551 -3.738 -0.182 1.00 89.69 131 ALA A CA 1
ATOM 1002 C C . ALA A 1 131 ? 3.656 -2.849 -1.076 1.00 89.69 131 ALA A C 1
ATOM 1004 O O . ALA A 1 131 ? 2.433 -2.958 -0.942 1.00 89.69 131 ALA A O 1
ATOM 1005 N N . PRO A 1 132 ? 4.195 -2.075 -2.048 1.00 93.31 132 PRO A N 1
ATOM 1006 C CA . PRO A 1 132 ? 3.368 -1.311 -2.983 1.00 93.31 132 PRO A CA 1
ATOM 1007 C C . PRO A 1 132 ? 2.329 -2.145 -3.729 1.00 93.31 132 PRO A C 1
ATOM 1009 O O . PRO A 1 132 ? 1.153 -1.786 -3.781 1.00 93.31 132 PRO A O 1
ATOM 1012 N N . VAL A 1 133 ? 2.739 -3.294 -4.266 1.00 93.25 133 VAL A N 1
ATOM 1013 C CA . VAL A 1 133 ? 1.863 -4.185 -5.034 1.00 93.25 133 VAL A CA 1
ATOM 1014 C C . VAL A 1 133 ? 0.800 -4.817 -4.139 1.00 93.25 133 VAL A C 1
ATOM 1016 O O . VAL A 1 133 ? -0.335 -4.988 -4.580 1.00 93.25 133 VAL A O 1
ATOM 1019 N N . PHE A 1 134 ? 1.122 -5.143 -2.885 1.00 93.56 134 PHE A N 1
ATOM 1020 C CA . PHE A 1 134 ? 0.138 -5.686 -1.951 1.00 93.56 134 PHE A CA 1
ATOM 1021 C C . PHE A 1 13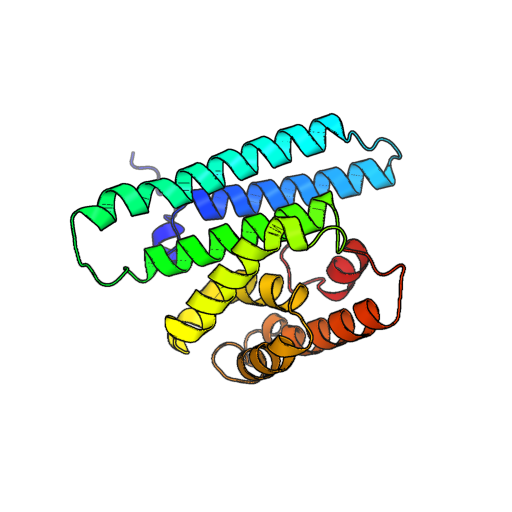4 ? -0.927 -4.664 -1.568 1.00 93.56 134 PHE A C 1
ATOM 1023 O O . PHE A 1 134 ? -2.110 -4.968 -1.684 1.00 93.56 134 PHE A O 1
ATOM 1030 N N . ILE A 1 135 ? -0.529 -3.455 -1.159 1.00 95.38 135 ILE A N 1
ATOM 1031 C CA . ILE A 1 135 ? -1.471 -2.382 -0.800 1.00 95.38 135 ILE A CA 1
ATOM 1032 C C . ILE A 1 135 ? -2.355 -2.017 -1.995 1.00 95.38 135 ILE A C 1
ATOM 1034 O O . ILE A 1 135 ? -3.568 -1.884 -1.842 1.00 95.38 135 ILE A O 1
ATOM 1038 N N . LEU A 1 136 ? -1.785 -1.936 -3.200 1.00 95.81 136 LEU A N 1
ATOM 1039 C CA . LEU A 1 136 ? -2.570 -1.714 -4.412 1.00 95.81 136 LEU A CA 1
ATOM 1040 C C . LEU A 1 136 ? -3.542 -2.878 -4.678 1.00 95.81 136 LEU A C 1
ATOM 1042 O O . LEU A 1 136 ? -4.704 -2.656 -5.010 1.00 95.81 136 LEU A O 1
ATOM 1046 N N . GLY A 1 137 ? -3.099 -4.119 -4.458 1.00 95.31 137 GLY A N 1
ATOM 1047 C CA . GLY A 1 137 ? -3.935 -5.317 -4.555 1.00 95.31 137 GLY A CA 1
ATOM 1048 C C . GLY A 1 137 ? -5.096 -5.328 -3.558 1.00 95.31 137 GLY A C 1
ATOM 1049 O O . GLY A 1 137 ? -6.198 -5.744 -3.910 1.00 95.31 137 GLY A O 1
ATOM 1050 N N . VAL A 1 138 ? -4.895 -4.824 -2.337 1.00 95.50 138 VAL A N 1
ATOM 1051 C CA . VAL A 1 138 ? -5.949 -4.696 -1.314 1.00 95.50 138 VAL A CA 1
ATOM 1052 C C . VAL A 1 138 ? -7.090 -3.807 -1.806 1.00 95.50 138 VAL A C 1
ATOM 1054 O O . VAL A 1 138 ? -8.257 -4.123 -1.571 1.00 95.50 138 VAL A O 1
ATOM 1057 N N . VAL A 1 139 ? -6.780 -2.704 -2.493 1.00 95.31 139 VAL A N 1
ATOM 1058 C CA . VAL A 1 139 ? -7.790 -1.757 -2.995 1.00 95.31 139 VAL A CA 1
ATOM 1059 C C . VAL A 1 139 ? -8.284 -2.069 -4.405 1.00 95.31 139 VAL A C 1
ATOM 1061 O O . VAL A 1 139 ? -9.240 -1.442 -4.842 1.00 95.31 139 VAL A O 1
ATOM 1064 N N . ALA A 1 140 ? -7.714 -3.070 -5.080 1.00 94.75 140 ALA A N 1
ATOM 1065 C CA . ALA A 1 140 ? -8.037 -3.414 -6.461 1.00 94.75 140 ALA A CA 1
ATOM 1066 C C . ALA A 1 140 ? -9.537 -3.659 -6.694 1.00 94.75 140 ALA A C 1
ATOM 1068 O O . ALA A 1 140 ? -10.196 -4.380 -5.934 1.00 94.75 140 ALA A O 1
ATOM 1069 N N . GLU A 1 141 ? -10.068 -3.097 -7.777 1.00 93.38 141 GLU A N 1
ATOM 1070 C CA . GLU A 1 141 ? -11.428 -3.361 -8.244 1.00 93.38 141 GLU A CA 1
ATOM 1071 C C . GLU A 1 141 ? -11.551 -4.769 -8.853 1.00 93.38 141 GLU A C 1
ATOM 1073 O O . GLU A 1 141 ? -10.541 -5.349 -9.267 1.00 93.38 141 GLU A O 1
ATOM 1078 N N . PRO A 1 142 ? -12.769 -5.347 -8.950 1.00 94.12 142 PRO A N 1
ATOM 1079 C CA . PRO A 1 142 ? -12.974 -6.680 -9.526 1.00 94.12 142 PRO A CA 1
ATOM 1080 C C . PRO A 1 142 ? -12.333 -6.884 -10.907 1.00 94.12 142 PRO A C 1
ATOM 1082 O O . PRO A 1 142 ? -11.805 -7.962 -11.184 1.00 94.12 142 PRO A O 1
ATOM 1085 N N . SER A 1 143 ? -12.322 -5.846 -11.748 1.00 93.75 143 SER A N 1
ATOM 1086 C CA . SER A 1 143 ? -11.676 -5.835 -13.068 1.00 93.75 143 SER A CA 1
ATOM 1087 C C . SER A 1 143 ? -10.160 -6.046 -13.011 1.00 93.75 143 SER A C 1
ATOM 1089 O O . SER A 1 143 ? -9.596 -6.659 -13.917 1.00 93.75 143 SER A O 1
ATOM 1091 N N . ASP A 1 144 ? -9.498 -5.584 -11.950 1.00 94.81 144 ASP A N 1
ATOM 1092 C CA . ASP A 1 144 ? -8.044 -5.660 -11.791 1.00 94.81 144 ASP A CA 1
ATOM 1093 C C . ASP A 1 144 ? -7.586 -6.864 -10.957 1.00 94.81 144 ASP A C 1
ATOM 1095 O O . ASP A 1 144 ? -6.416 -7.241 -11.016 1.00 94.81 144 ASP A O 1
ATOM 1099 N N . GLN A 1 145 ? -8.472 -7.543 -10.223 1.00 95.56 145 GLN A N 1
ATOM 1100 C CA . GLN A 1 145 ? -8.086 -8.683 -9.371 1.00 95.56 145 GLN A CA 1
ATOM 1101 C C . GLN A 1 145 ? -7.345 -9.787 -10.138 1.00 95.56 145 GLN A C 1
ATOM 1103 O O . GLN A 1 145 ? -6.380 -10.361 -9.634 1.00 95.56 145 GLN A O 1
ATOM 1108 N N . HIS A 1 146 ? -7.744 -10.074 -11.383 1.00 95.38 146 HIS A N 1
ATOM 1109 C CA . HIS A 1 146 ? -7.060 -11.070 -12.216 1.00 95.38 146 HIS A CA 1
ATOM 1110 C C . HIS A 1 146 ? -5.596 -10.694 -12.505 1.00 95.38 146 HIS A C 1
ATOM 1112 O O . HIS A 1 146 ? -4.726 -11.564 -12.566 1.00 95.38 146 HIS A O 1
ATOM 1118 N N . PHE A 1 147 ? -5.298 -9.402 -12.643 1.00 93.69 147 PHE A N 1
ATOM 1119 C CA . PHE A 1 147 ? -3.929 -8.927 -12.808 1.00 93.69 147 PHE A CA 1
ATOM 1120 C C . PHE A 1 147 ? -3.081 -9.230 -11.563 1.00 93.69 147 PHE A C 1
ATOM 1122 O O . PHE A 1 147 ? -2.007 -9.821 -11.686 1.00 93.69 147 PHE A O 1
ATOM 1129 N N . PHE A 1 148 ? -3.600 -8.957 -10.363 1.00 94.19 148 PHE A N 1
ATOM 1130 C CA . PHE A 1 148 ? -2.910 -9.289 -9.111 1.00 94.19 148 PHE A CA 1
ATOM 1131 C C . PHE A 1 148 ? -2.771 -10.799 -8.888 1.00 94.19 148 PHE A C 1
ATOM 1133 O O . PHE A 1 148 ? -1.699 -11.248 -8.484 1.00 94.19 148 PHE A O 1
ATOM 1140 N N . ARG A 1 149 ? -3.790 -11.604 -9.230 1.00 95.00 149 ARG A N 1
ATOM 1141 C CA . ARG A 1 149 ? -3.684 -13.078 -9.228 1.00 95.00 149 ARG A CA 1
ATOM 1142 C C . ARG A 1 149 ? -2.476 -13.541 -10.038 1.00 95.00 149 ARG A C 1
ATOM 1144 O O . ARG A 1 149 ? -1.686 -14.345 -9.549 1.00 95.00 149 ARG A O 1
ATOM 1151 N N . ASN A 1 150 ? -2.296 -13.004 -11.244 1.00 91.44 150 ASN A N 1
ATOM 1152 C CA . ASN A 1 150 ? -1.169 -13.364 -12.106 1.00 91.44 150 ASN A CA 1
ATOM 1153 C C . ASN A 1 150 ? 0.185 -12.960 -11.520 1.00 91.44 150 ASN A C 1
ATOM 1155 O O . ASN A 1 150 ? 1.135 -13.735 -11.614 1.00 91.44 150 ASN A O 1
ATOM 1159 N N . ILE A 1 151 ? 0.267 -11.774 -10.916 1.00 90.06 151 ILE A N 1
ATOM 1160 C CA . ILE A 1 151 ? 1.486 -11.259 -10.285 1.00 90.06 151 ILE A CA 1
ATOM 1161 C C . ILE A 1 151 ? 1.898 -12.132 -9.091 1.00 90.06 151 ILE A C 1
ATOM 1163 O O . ILE A 1 151 ? 3.033 -12.598 -9.027 1.00 90.06 151 ILE A O 1
ATOM 1167 N N . PHE A 1 152 ? 0.973 -12.405 -8.168 1.00 90.31 152 PHE A N 1
ATOM 1168 C CA . PHE A 1 152 ? 1.275 -13.144 -6.938 1.00 90.31 152 PHE A CA 1
ATOM 1169 C C . PHE A 1 152 ? 1.386 -14.664 -7.126 1.00 90.31 152 PHE A C 1
ATOM 1171 O O . PHE A 1 152 ? 1.911 -15.345 -6.249 1.00 90.31 152 PHE A O 1
ATOM 1178 N N . SER A 1 153 ? 0.936 -15.208 -8.260 1.00 89.00 153 SER A N 1
ATOM 1179 C CA . SER A 1 153 ? 1.041 -16.646 -8.565 1.00 89.00 153 SER A CA 1
ATOM 1180 C C . SER A 1 153 ? 2.342 -17.034 -9.275 1.00 89.00 153 SER A C 1
ATOM 1182 O O . SER A 1 153 ? 2.495 -18.189 -9.673 1.00 89.00 153 SER A O 1
ATOM 1184 N N . ARG A 1 154 ? 3.262 -16.089 -9.512 1.00 85.12 154 ARG A N 1
ATOM 1185 C CA . ARG A 1 154 ? 4.457 -16.314 -10.339 1.00 85.12 154 ARG A CA 1
ATOM 1186 C C . ARG A 1 154 ? 5.740 -15.843 -9.643 1.00 85.12 154 ARG A C 1
ATOM 1188 O O . ARG A 1 154 ? 5.712 -14.866 -8.890 1.00 85.12 154 ARG A O 1
ATOM 1195 N N . PRO A 1 155 ? 6.888 -16.495 -9.902 1.00 79.06 155 PRO A N 1
ATOM 1196 C CA . PRO A 1 155 ? 8.187 -15.950 -9.521 1.00 79.06 155 PRO A CA 1
ATOM 1197 C C . PRO A 1 155 ? 8.429 -14.563 -10.156 1.00 79.06 155 PRO A C 1
ATOM 1199 O O . PRO A 1 155 ? 7.947 -14.314 -11.264 1.00 79.06 155 PRO A O 1
ATOM 1202 N N . PRO A 1 156 ? 9.191 -13.665 -9.501 1.00 77.25 156 PRO A N 1
ATOM 1203 C CA . PRO A 1 156 ? 9.918 -13.877 -8.244 1.00 77.25 156 PRO A CA 1
ATOM 1204 C C . PRO A 1 156 ? 9.116 -13.506 -6.986 1.00 77.25 156 PRO A C 1
ATOM 1206 O O . PRO A 1 156 ? 9.666 -13.528 -5.885 1.00 77.25 156 PRO A O 1
ATOM 1209 N N . ILE A 1 157 ? 7.836 -13.135 -7.120 1.00 76.88 157 ILE A N 1
ATOM 1210 C CA . ILE A 1 157 ? 6.996 -12.882 -5.944 1.00 76.88 157 ILE A CA 1
ATOM 1211 C C . ILE A 1 157 ? 6.680 -14.196 -5.254 1.00 76.88 157 ILE A C 1
ATOM 1213 O O . ILE A 1 157 ? 6.927 -14.321 -4.059 1.00 76.88 157 ILE A O 1
ATOM 1217 N N . LEU A 1 158 ? 6.199 -15.187 -6.004 1.00 76.69 158 LEU A N 1
ATOM 1218 C CA . LEU A 1 158 ? 6.035 -16.535 -5.484 1.00 76.69 158 LEU A CA 1
ATOM 1219 C C . LEU A 1 158 ? 7.408 -17.205 -5.370 1.00 76.69 158 LEU A C 1
ATOM 1221 O O . LEU A 1 158 ? 7.833 -17.958 -6.245 1.00 76.69 158 LEU A O 1
ATOM 1225 N N . ASP A 1 159 ? 8.103 -16.876 -4.291 1.00 75.00 159 ASP A N 1
ATOM 1226 C CA . ASP A 1 159 ? 9.363 -17.479 -3.894 1.00 75.00 159 ASP A CA 1
ATOM 1227 C C . ASP A 1 159 ? 9.121 -18.349 -2.645 1.00 75.00 159 ASP A C 1
ATOM 1229 O O . ASP A 1 159 ? 8.809 -17.811 -1.575 1.00 75.00 159 ASP A O 1
ATOM 1233 N N . PRO A 1 160 ? 9.239 -19.689 -2.758 1.00 69.44 160 PRO A N 1
ATOM 1234 C CA . PRO A 1 160 ? 9.010 -20.622 -1.655 1.00 69.44 160 PRO A CA 1
ATOM 1235 C C . PRO A 1 160 ? 9.899 -20.385 -0.429 1.00 69.44 160 PRO A C 1
ATOM 1237 O O . PRO A 1 160 ? 9.548 -20.825 0.665 1.00 69.44 160 PRO A O 1
ATOM 1240 N N . PHE A 1 161 ? 11.031 -19.693 -0.587 1.00 69.56 161 PHE A N 1
ATOM 1241 C CA . PHE A 1 161 ? 11.923 -19.362 0.523 1.00 69.56 161 PHE A CA 1
ATOM 1242 C C . PHE A 1 161 ? 11.397 -18.204 1.387 1.00 69.56 161 PHE A C 1
ATOM 1244 O O . PHE A 1 161 ? 11.845 -18.033 2.520 1.00 69.56 161 PHE A O 1
ATOM 1251 N N . PHE A 1 162 ? 10.402 -17.448 0.908 1.00 71.56 162 PHE A N 1
ATOM 1252 C CA . PHE A 1 162 ? 9.793 -16.332 1.627 1.00 71.56 162 PHE A CA 1
ATOM 1253 C C . PHE A 1 162 ? 8.323 -16.624 1.961 1.00 71.56 162 PHE A C 1
ATOM 1255 O O . PHE A 1 162 ? 7.407 -16.275 1.215 1.00 71.56 162 PHE A O 1
ATOM 1262 N N . GLN A 1 163 ? 8.087 -17.225 3.134 1.00 74.25 163 GLN A N 1
ATOM 1263 C CA . GLN A 1 163 ? 6.757 -17.677 3.582 1.00 74.25 163 GLN A CA 1
ATOM 1264 C C . GLN A 1 163 ? 5.668 -16.592 3.525 1.00 74.25 163 GLN A C 1
ATOM 1266 O O . GLN A 1 163 ? 4.519 -16.891 3.197 1.00 74.25 163 GLN A O 1
ATOM 1271 N N . HIS A 1 164 ? 6.020 -15.330 3.795 1.00 75.12 164 HIS A N 1
ATOM 1272 C CA . HIS A 1 164 ? 5.085 -14.206 3.712 1.00 75.12 164 HIS A CA 1
ATOM 1273 C C . HIS A 1 164 ? 4.532 -14.024 2.292 1.00 75.12 164 HIS A C 1
ATOM 1275 O O . HIS A 1 164 ? 3.343 -13.757 2.138 1.00 75.12 164 HIS A O 1
ATOM 1281 N N . ARG A 1 165 ? 5.346 -14.249 1.249 1.00 80.31 165 ARG A N 1
ATOM 1282 C CA . ARG A 1 165 ? 4.943 -14.036 -0.150 1.00 80.31 165 ARG A CA 1
ATOM 1283 C C . A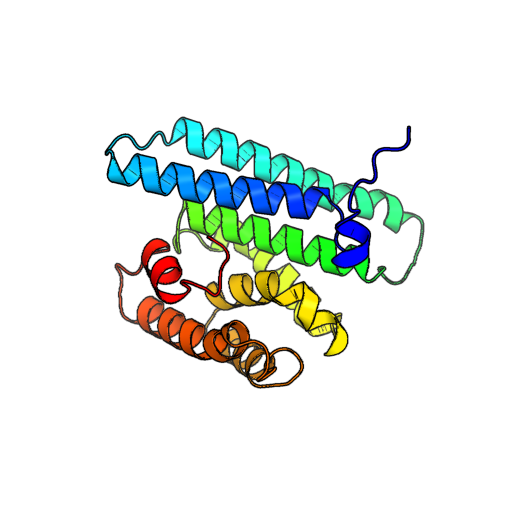RG A 1 165 ? 3.937 -15.070 -0.635 1.00 80.31 165 ARG A C 1
ATOM 1285 O O . ARG A 1 165 ? 2.982 -14.726 -1.324 1.00 80.31 165 ARG A O 1
ATOM 1292 N N . VAL A 1 166 ? 4.093 -16.319 -0.194 1.00 83.12 166 VAL A N 1
ATOM 1293 C CA . VAL A 1 166 ? 3.154 -17.414 -0.493 1.00 83.12 166 VAL A CA 1
ATOM 1294 C C . VAL A 1 166 ? 1.762 -17.135 0.094 1.00 83.12 166 VAL A C 1
ATOM 1296 O O . VAL A 1 166 ? 0.752 -17.545 -0.475 1.00 83.12 166 VAL A O 1
ATOM 1299 N N . ARG A 1 167 ? 1.685 -16.402 1.214 1.00 88.06 167 ARG A N 1
ATOM 1300 C CA . ARG A 1 167 ? 0.418 -16.045 1.871 1.00 88.06 167 ARG A CA 1
ATOM 1301 C C . ARG A 1 167 ? -0.290 -14.835 1.249 1.00 88.06 167 ARG A C 1
ATOM 1303 O O . ARG A 1 167 ? -1.479 -14.667 1.508 1.00 88.06 167 ARG A O 1
ATOM 1310 N N . MET A 1 168 ? 0.384 -14.022 0.429 1.00 90.44 168 MET A N 1
ATOM 1311 C CA . MET A 1 168 ? -0.164 -12.753 -0.081 1.00 90.44 168 MET A CA 1
ATOM 1312 C C . MET A 1 168 ? -1.434 -12.949 -0.905 1.00 90.44 168 MET A C 1
ATOM 1314 O O . MET A 1 168 ? -2.455 -12.339 -0.596 1.00 90.44 168 MET A O 1
ATOM 1318 N N . LEU A 1 169 ? -1.404 -13.831 -1.910 1.00 93.31 169 LEU A N 1
ATOM 1319 C CA . LEU A 1 169 ? -2.580 -14.080 -2.744 1.00 93.31 169 LEU A CA 1
ATOM 1320 C C . LEU A 1 169 ? -3.754 -14.678 -1.949 1.00 93.31 169 LEU A C 1
ATOM 1322 O O . LEU A 1 169 ? -4.844 -14.116 -2.028 1.00 93.31 169 LEU A O 1
ATOM 1326 N N . PRO A 1 170 ? -3.575 -15.739 -1.133 1.00 94.25 170 PRO A N 1
ATOM 1327 C CA . PRO A 1 170 ? -4.650 -16.236 -0.275 1.00 94.25 170 PRO A CA 1
ATOM 1328 C C . PRO A 1 170 ? -5.275 -15.171 0.635 1.00 94.25 170 PRO A C 1
ATOM 1330 O O . PRO A 1 170 ? -6.475 -15.222 0.898 1.00 94.25 170 PRO A O 1
ATOM 1333 N N . VAL A 1 171 ? -4.483 -14.218 1.133 1.00 94.31 171 VAL A N 1
ATOM 1334 C CA . VAL A 1 171 ? -4.995 -13.104 1.943 1.00 94.31 171 VAL A CA 1
ATOM 1335 C C . VAL A 1 171 ? -5.783 -12.112 1.090 1.00 94.31 171 VAL A C 1
ATOM 1337 O O . VAL A 1 171 ? -6.883 -11.737 1.490 1.00 94.31 171 VAL A O 1
ATOM 1340 N N . LEU A 1 172 ? -5.283 -11.739 -0.092 1.00 95.38 172 LEU A N 1
ATOM 1341 C CA . LEU A 1 172 ? -6.005 -10.856 -1.013 1.00 95.38 172 LEU A CA 1
ATOM 1342 C C . LEU A 1 172 ? -7.361 -11.435 -1.428 1.00 95.38 172 LEU A C 1
ATOM 1344 O O . LEU A 1 172 ? -8.353 -10.719 -1.375 1.00 95.38 172 LEU A O 1
ATOM 1348 N N . GLU A 1 173 ? -7.439 -12.731 -1.740 1.00 96.62 173 GLU A N 1
ATOM 1349 C CA . GLU A 1 173 ? -8.716 -13.379 -2.080 1.00 96.62 173 GLU A CA 1
ATOM 1350 C C . GLU A 1 173 ? -9.726 -13.278 -0.931 1.00 96.62 173 GLU A C 1
ATOM 1352 O O . GLU A 1 173 ? -10.888 -12.939 -1.149 1.00 96.62 173 GLU A O 1
ATOM 1357 N N . LYS A 1 174 ? -9.285 -13.504 0.315 1.00 95.69 174 LYS A N 1
ATOM 1358 C CA . LYS A 1 174 ? -10.152 -13.341 1.492 1.00 95.69 174 LYS A CA 1
ATOM 1359 C C . LYS A 1 174 ? -10.617 -11.898 1.656 1.00 95.69 174 LYS A C 1
ATOM 1361 O O . LYS A 1 174 ? -11.787 -11.678 1.949 1.00 95.69 174 LYS A O 1
ATOM 1366 N N . ILE A 1 175 ? -9.720 -10.929 1.475 1.00 95.19 175 ILE A N 1
ATOM 1367 C CA . ILE A 1 175 ? -10.049 -9.500 1.552 1.00 95.19 175 ILE A CA 1
ATOM 1368 C C . ILE A 1 175 ? -11.086 -9.136 0.487 1.00 95.19 175 ILE A C 1
ATOM 1370 O O . ILE A 1 175 ? -12.085 -8.497 0.807 1.00 95.19 175 ILE A O 1
ATOM 1374 N N . TRP A 1 176 ? -10.886 -9.562 -0.763 1.00 96.25 176 TRP A N 1
ATOM 1375 C CA . TRP A 1 176 ? -11.799 -9.260 -1.863 1.00 96.25 176 TRP A CA 1
ATOM 1376 C C . TRP A 1 176 ? -13.191 -9.845 -1.637 1.00 96.25 176 TRP A C 1
ATOM 1378 O O . TRP A 1 176 ? -14.169 -9.121 -1.799 1.00 96.25 176 TRP A O 1
ATOM 1388 N N . VAL A 1 177 ? -13.280 -11.108 -1.206 1.00 95.38 177 VAL A N 1
ATOM 1389 C CA . VAL A 1 177 ? -14.560 -11.761 -0.887 1.00 95.38 177 VAL A CA 1
ATOM 1390 C C . VAL A 1 177 ? -15.275 -11.022 0.244 1.00 95.38 177 VAL A C 1
ATOM 1392 O O . VAL A 1 177 ? -16.414 -10.595 0.078 1.00 95.38 177 VAL A O 1
ATOM 1395 N N . ARG A 1 178 ? -14.596 -10.781 1.372 1.00 94.69 178 ARG A N 1
ATOM 1396 C CA . ARG A 1 178 ? -15.225 -10.128 2.530 1.00 94.69 178 ARG A CA 1
ATOM 1397 C C . ARG A 1 178 ? -15.647 -8.693 2.233 1.00 94.69 178 ARG A C 1
ATOM 1399 O O . ARG A 1 178 ? -16.719 -8.288 2.656 1.00 94.69 178 ARG A O 1
ATOM 1406 N N . ARG A 1 179 ? -14.870 -7.935 1.455 1.00 92.56 179 ARG A N 1
ATOM 1407 C CA . ARG A 1 179 ? -15.247 -6.570 1.051 1.00 92.56 179 ARG A CA 1
ATOM 1408 C C . ARG A 1 179 ? -16.489 -6.543 0.152 1.00 92.56 179 ARG A C 1
ATOM 1410 O O . ARG A 1 179 ? -17.209 -5.551 0.158 1.00 92.56 179 ARG A O 1
ATOM 1417 N N . SER A 1 180 ? -16.722 -7.594 -0.634 1.00 88.69 180 SER A N 1
ATOM 1418 C CA . SER A 1 180 ? -17.917 -7.717 -1.477 1.00 88.69 180 SER A CA 1
ATOM 1419 C C . SER A 1 180 ? -19.152 -8.186 -0.705 1.00 88.69 180 SER A C 1
ATOM 1421 O O . SER A 1 180 ? -20.249 -7.721 -1.006 1.00 88.69 180 SER A O 1
ATOM 1423 N N . ASP A 1 181 ? -18.975 -9.056 0.289 1.00 88.44 181 ASP A N 1
ATOM 1424 C CA . ASP A 1 181 ? -20.088 -9.721 0.978 1.00 88.44 181 ASP A CA 1
ATOM 1425 C C . ASP A 1 181 ? -20.475 -9.056 2.312 1.00 88.44 181 ASP A C 1
ATOM 1427 O O . ASP A 1 181 ? -21.629 -9.124 2.741 1.00 88.44 181 ASP A O 1
ATOM 1431 N N . GLU A 1 182 ? -19.531 -8.398 2.988 1.00 88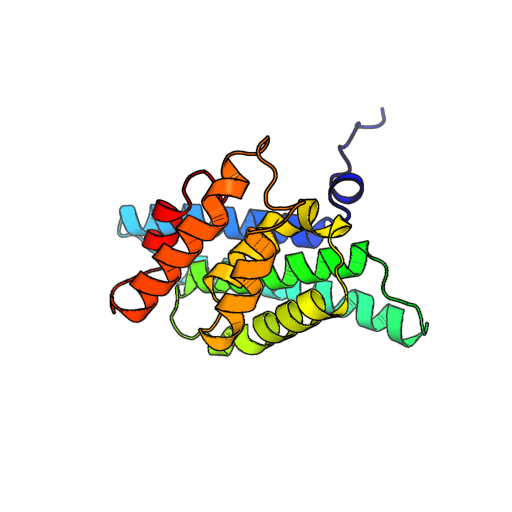.88 182 GLU A N 1
ATOM 1432 C CA . GLU A 1 182 ? -19.705 -7.863 4.338 1.00 88.88 182 GLU A CA 1
ATOM 1433 C C . GLU A 1 182 ? -19.661 -6.329 4.341 1.00 88.88 182 GLU A C 1
ATOM 1435 O O . GLU A 1 182 ? -18.599 -5.710 4.304 1.00 88.88 182 GLU A O 1
ATOM 1440 N N . ALA A 1 183 ? -20.822 -5.688 4.500 1.00 82.62 183 ALA A N 1
ATOM 1441 C CA . ALA A 1 183 ? -20.922 -4.224 4.566 1.00 82.62 183 ALA A CA 1
ATOM 1442 C C . ALA A 1 183 ? -20.124 -3.586 5.727 1.00 82.62 183 ALA A C 1
ATOM 1444 O O . ALA A 1 183 ? -19.800 -2.403 5.676 1.00 82.62 183 ALA A O 1
ATOM 1445 N N . ALA A 1 184 ? -19.823 -4.358 6.777 1.00 87.19 184 ALA A N 1
ATOM 1446 C CA . ALA A 1 184 ? -19.069 -3.914 7.950 1.00 87.19 184 ALA A CA 1
ATOM 1447 C C . ALA A 1 184 ? -17.557 -4.192 7.861 1.00 87.19 184 ALA A C 1
ATOM 1449 O O . ALA A 1 184 ? -16.838 -3.887 8.814 1.00 87.19 184 ALA A O 1
ATOM 1450 N N . PHE A 1 185 ? -17.074 -4.780 6.761 1.00 90.38 185 PHE A N 1
ATOM 1451 C CA . PHE A 1 185 ? -15.661 -5.104 6.600 1.00 90.38 185 PHE A CA 1
ATOM 1452 C C . PHE A 1 185 ? -14.813 -3.831 6.536 1.00 90.38 185 PHE A C 1
ATOM 1454 O O . PHE A 1 185 ? -14.957 -3.005 5.633 1.00 90.38 185 PHE A O 1
ATOM 1461 N N . ALA A 1 186 ? -13.922 -3.670 7.512 1.00 91.12 186 ALA A N 1
ATOM 1462 C CA . ALA A 1 186 ? -13.126 -2.468 7.698 1.00 91.12 186 ALA A CA 1
ATOM 1463 C C . ALA A 1 186 ? -11.630 -2.743 7.520 1.00 91.12 186 ALA A C 1
ATOM 1465 O O . ALA A 1 186 ? -11.164 -3.882 7.512 1.00 91.12 186 ALA A O 1
ATOM 1466 N N . TRP A 1 187 ? -10.841 -1.670 7.427 1.00 92.19 187 TRP A N 1
ATOM 1467 C CA . TRP A 1 187 ? -9.386 -1.770 7.281 1.00 92.19 187 TRP A CA 1
ATOM 1468 C C . TRP A 1 187 ? -8.723 -2.605 8.389 1.00 92.19 187 TRP A C 1
ATOM 1470 O O . TRP A 1 187 ? -7.863 -3.432 8.102 1.00 92.19 187 TRP A O 1
ATOM 1480 N N . LYS A 1 188 ? -9.193 -2.490 9.637 1.00 89.81 188 LYS A N 1
ATOM 1481 C CA . LYS A 1 188 ? -8.719 -3.315 10.764 1.00 89.81 188 LYS A CA 1
ATOM 1482 C C . LYS A 1 188 ? -8.817 -4.827 10.499 1.00 89.81 188 LYS A C 1
ATOM 1484 O O . LYS A 1 188 ? -7.955 -5.579 10.941 1.00 89.81 188 LYS A O 1
ATOM 1489 N N . ASP A 1 189 ? -9.838 -5.271 9.763 1.00 91.50 189 ASP A N 1
ATOM 1490 C CA . ASP A 1 189 ? -10.049 -6.687 9.458 1.00 91.50 189 ASP A CA 1
ATOM 1491 C C . ASP A 1 189 ? -9.038 -7.171 8.409 1.00 91.50 189 ASP A C 1
ATOM 1493 O O . ASP A 1 189 ? -8.552 -8.300 8.488 1.00 91.50 189 ASP A O 1
ATOM 1497 N N . CYS A 1 190 ? -8.660 -6.306 7.459 1.00 91.00 190 CYS A N 1
ATOM 1498 C CA . CYS A 1 190 ? -7.555 -6.572 6.534 1.00 91.00 190 CYS A CA 1
ATOM 1499 C C . CYS A 1 190 ? -6.227 -6.717 7.262 1.00 91.00 190 CYS A C 1
ATOM 1501 O O . CYS A 1 190 ? -5.467 -7.626 6.943 1.00 91.00 190 CYS A O 1
ATOM 1503 N N . VAL A 1 191 ? -5.950 -5.829 8.217 1.00 89.12 191 VAL A N 1
ATOM 1504 C CA . VAL A 1 191 ? -4.702 -5.838 8.990 1.00 89.12 191 VAL A CA 1
ATOM 1505 C C . VAL A 1 191 ? -4.574 -7.145 9.767 1.00 89.12 191 VAL A C 1
ATOM 1507 O O . VAL A 1 191 ? -3.529 -7.786 9.706 1.00 89.12 191 VAL A O 1
ATOM 1510 N N . GLU A 1 192 ? -5.657 -7.612 10.394 1.00 89.62 192 GLU A N 1
ATOM 1511 C CA . GLU A 1 192 ? -5.660 -8.904 11.090 1.00 89.62 192 GLU A CA 1
ATOM 1512 C C . GLU A 1 192 ? -5.455 -10.087 10.124 1.00 89.62 192 GLU A C 1
ATOM 1514 O O . GLU A 1 192 ? -4.700 -11.012 10.418 1.00 89.62 192 GLU A O 1
ATOM 1519 N N . LEU A 1 193 ? -6.066 -10.056 8.932 1.00 89.31 193 LEU A N 1
ATOM 1520 C CA . LEU A 1 193 ? -5.856 -11.088 7.903 1.00 89.31 193 LEU A CA 1
ATOM 1521 C C . LEU A 1 193 ? -4.430 -11.085 7.330 1.00 89.31 193 LEU A C 1
ATOM 1523 O O . LEU A 1 193 ? -3.907 -12.143 6.966 1.00 89.31 193 LEU A O 1
ATOM 1527 N N . ALA A 1 194 ? -3.820 -9.905 7.228 1.00 86.62 194 ALA A N 1
ATOM 1528 C CA . ALA A 1 194 ? -2.493 -9.673 6.669 1.00 86.62 194 ALA A CA 1
ATOM 1529 C C . ALA A 1 194 ? -1.382 -9.650 7.729 1.00 86.62 194 ALA A C 1
ATOM 1531 O O . ALA A 1 194 ? -0.247 -9.284 7.409 1.00 86.62 194 ALA A O 1
ATOM 1532 N N . LYS A 1 195 ? -1.685 -10.070 8.962 1.00 78.25 195 LYS A N 1
ATOM 1533 C CA . LYS A 1 195 ? -0.708 -10.228 10.037 1.00 78.25 195 LYS A CA 1
ATOM 1534 C C . LYS A 1 195 ? 0.459 -11.093 9.549 1.00 78.25 195 LYS A C 1
ATOM 1536 O O . LYS A 1 195 ? 0.246 -12.155 8.950 1.00 78.25 195 LYS A O 1
ATOM 1541 N N . ASP A 1 196 ? 1.676 -10.591 9.751 1.00 71.50 196 ASP A N 1
ATOM 1542 C CA . ASP A 1 196 ? 2.963 -11.130 9.268 1.00 71.50 196 ASP A CA 1
ATOM 1543 C C . ASP A 1 196 ? 3.284 -10.926 7.767 1.00 71.50 196 ASP A C 1
ATOM 1545 O O . ASP A 1 196 ? 4.314 -11.411 7.292 1.00 71.50 196 ASP A O 1
ATOM 1549 N N . ILE A 1 197 ? 2.428 -10.238 7.001 1.00 74.38 197 ILE A N 1
ATOM 1550 C CA . ILE A 1 197 ? 2.673 -9.870 5.589 1.00 74.38 197 ILE A CA 1
ATOM 1551 C C . ILE A 1 197 ? 2.941 -8.373 5.473 1.00 74.38 197 ILE A C 1
ATOM 1553 O O . ILE A 1 197 ? 3.935 -7.957 4.878 1.00 74.38 197 ILE A O 1
ATOM 1557 N N . LEU A 1 198 ? 2.043 -7.571 6.041 1.00 63.47 198 LEU A N 1
ATOM 1558 C CA . LEU A 1 198 ? 2.270 -6.151 6.247 1.00 63.47 198 LEU A CA 1
ATOM 1559 C C . LEU A 1 198 ? 3.064 -6.007 7.544 1.00 63.47 198 LEU A C 1
ATOM 1561 O O . LEU A 1 198 ? 2.656 -6.537 8.574 1.00 63.47 198 LEU A O 1
ATOM 1565 N N . LEU A 1 199 ? 4.212 -5.332 7.485 1.00 50.62 199 LEU A N 1
ATOM 1566 C CA . LEU A 1 199 ? 4.948 -4.906 8.675 1.00 50.62 199 LEU A CA 1
ATOM 1567 C C . LEU A 1 199 ? 4.127 -3.811 9.377 1.00 50.62 199 LEU A C 1
ATOM 1569 O O . LEU A 1 199 ? 4.371 -2.623 9.162 1.00 50.62 199 LEU A O 1
ATOM 1573 N N . VAL A 1 200 ? 3.121 -4.219 10.151 1.00 42.03 200 VAL A N 1
ATOM 1574 C CA . VAL A 1 200 ? 2.421 -3.393 11.141 1.00 42.03 200 VAL A CA 1
ATOM 1575 C C . VAL A 1 200 ? 2.418 -4.147 12.459 1.00 42.03 200 VAL A C 1
ATOM 1577 O O . VAL A 1 200 ? 2.046 -5.343 12.441 1.00 42.03 200 VAL A O 1
#

InterPro domains:
  IPR021858 Fungal transcription factor [PF11951] (4-199)

pLDDT: mean 85.33, std 13.41, range [35.12, 97.44]

Organism: NCBI:txid1231657

Foldseek 3Di:
DDPPDPPVCVVLLEDVLLVVLVVLLVVLLVVQVVCVVVVNRDLVVSVVSLVVSVVSLVVVLVVVVVVCVVDPDDDDPSNLLNLLSSLLSNLSSCQSNPWLPPCVVSVVSLVVNVVSVVPPDDQVNVVSCQSSLLSSLLNDDPVCVVVSVVNLVDPPLPDPVDPLSVLSNVLSVVSVVCVVPPPPDGSVNSCVSSVVNDPD

Radius of gyration: 17.3 Å; chains: 1; bounding box: 56×41×48 Å